Protein AF-T0QS50-F1 (afdb_monomer_lite)

Foldseek 3Di:
DPPPQCPVVPPLQVVLVQQCVVAPPDDFPFGLVLDDPLLNQLSCLQQQWAWFCAPNDTYTWHKWFFPPDTSVPFADDPVLQVVWDFWDWDWDADPVGIWIFTQDDDPVRCLVVGGMAIAGDRGAALLAGQWTADQDDPPARWHWYWHWDDDPPDPAIKIWTWGAGPVLVVPPDRAHHHND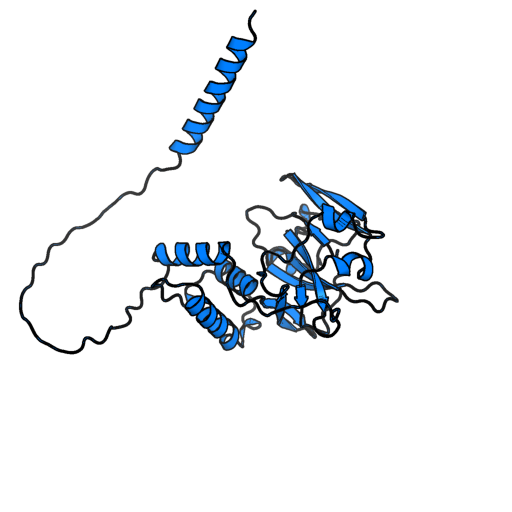DAPVVSRNGTHTTGIHGHPVPRDPPGHTDRNSHGDPVSSVVVVVCRVVVSRPPPPPPPPDDDDDDDDDDDDDDDDDPDDDDDDPPPPVVVVVVVVVVVVVVVVVVPDD

Structure (mmCIF, N/CA/C/O backbone):
data_AF-T0QS50-F1
#
_entry.id   AF-T0QS50-F1
#
loop_
_atom_site.group_PDB
_atom_site.id
_atom_site.type_symbol
_atom_site.label_atom_id
_atom_site.label_alt_id
_atom_site.label_comp_id
_atom_site.label_asym_id
_atom_site.label_entity_id
_atom_site.label_seq_id
_atom_site.pdbx_PDB_ins_code
_atom_site.Cartn_x
_atom_site.Cartn_y
_atom_site.Cartn_z
_atom_site.occupancy
_atom_site.B_iso_or_equiv
_atom_site.auth_seq_id
_atom_site.auth_comp_id
_atom_site.auth_asym_id
_atom_site.auth_atom_id
_atom_site.pdbx_PDB_model_num
ATOM 1 N N . MET A 1 1 ? 17.438 -11.985 -0.540 1.00 46.28 1 MET A N 1
ATOM 2 C CA . MET A 1 1 ? 16.191 -12.361 -1.249 1.00 46.28 1 MET A CA 1
ATOM 3 C C . MET A 1 1 ? 15.926 -13.839 -1.038 1.00 46.28 1 MET A C 1
ATOM 5 O O . MET A 1 1 ? 16.826 -14.630 -1.293 1.00 46.28 1 MET A O 1
ATOM 9 N N . ASN A 1 2 ? 14.735 -14.227 -0.574 1.00 35.28 2 ASN A N 1
ATOM 10 C CA . ASN A 1 2 ? 14.360 -15.638 -0.548 1.00 35.28 2 ASN A CA 1
ATOM 11 C C . ASN A 1 2 ? 13.969 -16.022 -1.984 1.00 35.28 2 ASN A C 1
ATOM 13 O O . ASN A 1 2 ? 12.937 -15.576 -2.478 1.00 35.28 2 ASN A O 1
ATOM 17 N N . LYS A 1 3 ? 14.817 -16.786 -2.682 1.00 39.91 3 LYS A N 1
ATOM 18 C CA . LYS A 1 3 ? 14.656 -17.133 -4.112 1.00 39.91 3 LYS A CA 1
ATOM 19 C C . LYS A 1 3 ? 13.357 -17.900 -4.434 1.00 39.91 3 LYS A C 1
ATOM 21 O O . LYS A 1 3 ? 13.096 -18.183 -5.594 1.00 39.91 3 LYS A O 1
ATOM 26 N N . ASN A 1 4 ? 12.559 -18.254 -3.425 1.00 45.47 4 ASN A N 1
ATOM 27 C CA . ASN A 1 4 ? 11.398 -19.130 -3.555 1.00 45.47 4 ASN A CA 1
ATOM 28 C C . ASN A 1 4 ? 10.045 -18.413 -3.720 1.00 45.47 4 ASN A C 1
ATOM 30 O O . ASN A 1 4 ? 9.114 -19.075 -4.157 1.00 45.47 4 ASN A O 1
ATOM 34 N N . VAL A 1 5 ? 9.916 -17.111 -3.420 1.00 52.50 5 VAL A N 1
ATOM 35 C CA . VAL A 1 5 ? 8.630 -16.381 -3.592 1.00 52.50 5 VAL A CA 1
ATOM 36 C C . VAL A 1 5 ? 8.326 -16.114 -5.073 1.00 52.50 5 VAL A C 1
ATOM 38 O O . VAL A 1 5 ? 7.176 -16.092 -5.488 1.00 52.50 5 VAL A O 1
ATOM 41 N N . TYR A 1 6 ? 9.371 -16.008 -5.895 1.00 51.34 6 TYR A N 1
ATOM 42 C CA . TYR A 1 6 ? 9.296 -15.723 -7.331 1.00 51.34 6 TYR A CA 1
ATOM 43 C C . TYR A 1 6 ? 9.349 -16.984 -8.207 1.00 51.34 6 TYR A C 1
ATOM 45 O O . TYR A 1 6 ? 9.742 -16.918 -9.368 1.00 51.34 6 TYR A O 1
ATOM 53 N N . LYS A 1 7 ? 9.033 -18.162 -7.651 1.00 40.84 7 LYS A N 1
ATOM 54 C CA . LYS A 1 7 ? 9.197 -19.441 -8.364 1.00 40.84 7 LYS A CA 1
ATOM 55 C C . LYS A 1 7 ? 8.250 -19.619 -9.552 1.00 40.84 7 LYS A C 1
ATOM 57 O O . LYS A 1 7 ? 8.558 -20.430 -10.417 1.00 40.84 7 LYS A O 1
ATOM 62 N N . ASP A 1 8 ? 7.171 -18.843 -9.616 1.00 48.00 8 ASP A N 1
ATOM 63 C CA . ASP A 1 8 ? 6.324 -18.725 -10.804 1.00 48.00 8 ASP A CA 1
ATOM 64 C C . ASP A 1 8 ? 6.573 -17.381 -11.503 1.00 48.00 8 ASP A C 1
ATOM 66 O O . ASP A 1 8 ? 5.699 -16.525 -11.639 1.00 48.00 8 ASP A O 1
ATOM 70 N N . SER A 1 9 ? 7.836 -17.149 -11.875 1.00 57.00 9 SER A N 1
ATOM 71 C CA . SER A 1 9 ? 8.293 -15.888 -12.464 1.00 57.00 9 SER A CA 1
ATOM 72 C C . SER A 1 9 ? 7.652 -15.557 -13.809 1.00 57.00 9 SER A C 1
ATOM 74 O O . SER A 1 9 ? 7.788 -14.439 -14.295 1.00 57.00 9 SER A O 1
ATOM 76 N N . SER A 1 10 ? 6.963 -16.514 -14.428 1.00 61.69 10 SER A N 1
ATOM 77 C CA . SER A 1 10 ? 6.471 -16.384 -15.795 1.00 61.69 10 SER A CA 1
ATOM 78 C C . SER A 1 10 ? 5.309 -15.396 -15.925 1.00 61.69 10 SER A C 1
ATOM 80 O O . SER A 1 10 ? 5.280 -14.623 -16.882 1.00 61.69 10 SER A O 1
ATOM 82 N N . ASP A 1 11 ? 4.385 -15.360 -14.958 1.00 78.62 11 ASP A N 1
ATOM 83 C CA . ASP A 1 11 ? 3.144 -14.597 -15.117 1.00 78.62 11 ASP A CA 1
ATOM 84 C C . ASP A 1 11 ? 3.348 -13.084 -14.966 1.00 78.62 11 ASP A C 1
ATOM 86 O O . ASP A 1 11 ? 2.930 -12.314 -15.829 1.00 78.62 11 ASP A O 1
ATOM 90 N N . TYR A 1 12 ? 4.059 -12.628 -13.931 1.00 79.50 12 TYR A N 1
ATOM 91 C CA . TYR A 1 12 ? 4.295 -11.190 -13.753 1.00 79.50 12 TYR A CA 1
ATOM 92 C C . TYR A 1 12 ? 5.321 -10.632 -14.748 1.00 79.50 12 TYR A C 1
ATOM 94 O O . TYR A 1 12 ? 5.203 -9.476 -15.143 1.00 79.50 12 TYR A O 1
ATOM 102 N N . VAL A 1 13 ? 6.288 -11.440 -15.207 1.00 80.94 13 VAL A N 1
ATOM 103 C CA . VAL A 1 13 ? 7.202 -11.037 -16.292 1.00 80.94 13 VAL A CA 1
ATOM 104 C C . VAL A 1 13 ? 6.421 -10.839 -17.586 1.00 80.94 13 VAL A C 1
ATOM 106 O O . VAL A 1 13 ? 6.605 -9.828 -18.261 1.00 80.94 13 VAL A O 1
ATOM 109 N N . ARG A 1 14 ? 5.504 -11.759 -17.904 1.00 82.50 14 ARG A N 1
ATOM 110 C CA . ARG A 1 14 ? 4.603 -11.621 -19.049 1.00 82.50 14 ARG A CA 1
ATOM 111 C C . ARG A 1 14 ? 3.718 -10.382 -18.917 1.00 82.50 14 ARG A C 1
ATOM 113 O O . ARG A 1 14 ? 3.635 -9.603 -19.857 1.00 82.50 14 ARG A O 1
ATOM 120 N N . ARG A 1 15 ? 3.112 -10.147 -17.749 1.00 83.25 15 ARG A N 1
ATOM 121 C CA . ARG A 1 15 ? 2.290 -8.950 -17.496 1.00 83.25 15 ARG A CA 1
ATOM 122 C C . ARG A 1 15 ? 3.086 -7.653 -17.603 1.00 83.25 15 ARG A C 1
ATOM 124 O O . ARG A 1 15 ? 2.583 -6.693 -18.174 1.00 83.25 15 ARG A O 1
ATOM 131 N N . PHE A 1 16 ? 4.326 -7.630 -17.112 1.00 84.44 16 PHE A N 1
ATOM 132 C CA . PHE A 1 16 ? 5.246 -6.513 -17.323 1.00 84.44 16 PHE A CA 1
ATOM 133 C C . PHE A 1 16 ? 5.462 -6.258 -18.817 1.00 84.44 16 PHE A C 1
ATOM 135 O O . PHE A 1 16 ? 5.285 -5.130 -19.261 1.00 84.44 16 PHE A O 1
ATOM 142 N N . GLN A 1 17 ? 5.784 -7.293 -19.599 1.00 81.25 17 GLN A N 1
ATOM 143 C CA . GLN A 1 17 ? 5.991 -7.165 -21.046 1.00 81.25 17 GLN A CA 1
ATOM 144 C C . GLN A 1 17 ? 4.727 -6.682 -21.771 1.00 81.25 17 GLN A C 1
ATOM 146 O O . GLN A 1 17 ? 4.809 -5.809 -22.632 1.00 81.25 17 GLN A O 1
ATOM 151 N N . GLU A 1 18 ? 3.558 -7.215 -21.407 1.00 83.06 18 GLU A N 1
ATOM 152 C CA . GLU A 1 18 ? 2.264 -6.822 -21.971 1.00 83.06 18 GLU A CA 1
ATOM 153 C C . GLU A 1 18 ? 1.919 -5.358 -21.652 1.00 83.06 18 GLU A C 1
ATOM 155 O O . GLU A 1 18 ? 1.521 -4.626 -22.560 1.00 83.06 18 GLU A O 1
ATOM 160 N N . LEU A 1 19 ? 2.093 -4.906 -20.402 1.00 79.75 19 LEU A N 1
ATOM 161 C CA . LEU A 1 19 ? 1.878 -3.500 -20.035 1.00 79.75 19 LEU A CA 1
ATOM 162 C C . LEU A 1 19 ? 2.909 -2.585 -20.693 1.00 79.75 19 LEU A C 1
ATOM 164 O O . LEU A 1 19 ? 2.539 -1.566 -21.267 1.00 79.75 19 LEU A O 1
ATOM 168 N N . HIS A 1 20 ? 4.187 -2.959 -20.668 1.00 78.44 20 HIS A N 1
ATOM 169 C CA . HIS A 1 20 ? 5.255 -2.179 -21.284 1.00 78.44 20 HIS A CA 1
ATOM 170 C C . HIS A 1 20 ? 4.991 -1.958 -22.775 1.00 78.44 20 HIS A C 1
ATOM 172 O O . HIS A 1 20 ? 5.049 -0.824 -23.238 1.00 78.44 20 HIS A O 1
ATOM 178 N N . ALA A 1 21 ? 4.594 -3.000 -23.509 1.00 76.81 21 ALA A N 1
ATOM 179 C CA . ALA A 1 21 ? 4.252 -2.887 -24.925 1.00 76.81 21 ALA A CA 1
ATOM 180 C C . ALA A 1 21 ? 3.025 -1.995 -25.202 1.00 76.81 21 ALA A C 1
ATOM 182 O O . ALA A 1 21 ? 2.926 -1.414 -26.280 1.00 76.81 21 ALA A O 1
ATOM 183 N N . ARG A 1 22 ? 2.077 -1.894 -24.260 1.00 76.44 22 ARG A N 1
ATOM 184 C CA . ARG A 1 22 ? 0.868 -1.061 -24.400 1.00 76.44 22 ARG A CA 1
ATOM 185 C C . ARG A 1 22 ? 1.101 0.395 -24.011 1.00 76.44 22 ARG A C 1
ATOM 187 O O . ARG A 1 22 ? 0.534 1.285 -24.635 1.00 76.44 22 ARG A O 1
ATOM 194 N N . THR A 1 23 ? 1.872 0.627 -22.952 1.00 71.62 23 THR A N 1
ATOM 195 C CA . THR A 1 23 ? 2.043 1.949 -22.334 1.00 71.62 23 THR A CA 1
ATOM 196 C C . THR A 1 23 ? 3.259 2.689 -22.888 1.00 71.62 23 THR A C 1
ATOM 198 O O . THR A 1 23 ? 3.223 3.909 -23.023 1.00 71.62 23 THR A O 1
ATOM 201 N N . CYS A 1 24 ? 4.327 1.978 -23.254 1.00 67.62 24 CYS A N 1
ATOM 202 C CA . CYS A 1 24 ? 5.546 2.578 -23.782 1.00 67.62 24 CYS A CA 1
ATOM 203 C C . CYS A 1 24 ? 5.573 2.476 -25.311 1.00 67.62 24 CYS A C 1
ATOM 205 O O . CYS A 1 24 ? 5.907 1.439 -25.872 1.00 67.62 24 CYS A O 1
ATOM 207 N N . ASN A 1 25 ? 5.291 3.582 -26.005 1.00 60.31 25 ASN A N 1
ATOM 208 C CA . ASN A 1 25 ? 5.414 3.675 -27.467 1.00 60.31 25 ASN A CA 1
ATOM 209 C C . ASN A 1 25 ? 6.876 3.883 -27.940 1.00 60.31 25 ASN A C 1
ATOM 211 O O . ASN A 1 25 ? 7.112 4.444 -29.008 1.00 60.31 25 ASN A O 1
ATOM 215 N N . VAL A 1 26 ? 7.868 3.511 -27.124 1.00 53.19 26 VAL A N 1
ATOM 216 C CA . VAL A 1 26 ? 9.290 3.811 -27.353 1.00 53.19 26 VAL A CA 1
ATOM 217 C C . VAL A 1 26 ? 10.145 2.548 -27.366 1.00 53.19 26 VAL A C 1
ATOM 219 O O . VAL A 1 26 ? 9.955 1.632 -26.573 1.00 53.19 26 VAL A O 1
ATOM 222 N N . SER A 1 27 ? 11.085 2.550 -28.308 1.00 54.00 27 SER A N 1
ATOM 223 C CA . SER A 1 27 ? 11.930 1.487 -28.865 1.00 54.00 27 SER A CA 1
ATOM 224 C C . SER A 1 27 ? 12.872 0.731 -27.910 1.00 54.00 27 SER A C 1
ATOM 226 O O . SER A 1 27 ? 13.933 0.282 -28.343 1.00 54.00 27 SER A O 1
ATOM 228 N N . TYR A 1 28 ? 12.533 0.589 -26.631 1.00 60.44 28 TYR A N 1
ATOM 229 C CA . TYR A 1 28 ? 13.405 -0.021 -25.631 1.00 60.44 28 TYR A CA 1
ATOM 230 C C . TYR A 1 28 ? 12.958 -1.451 -25.303 1.00 60.44 28 TYR A C 1
ATOM 232 O O . TYR A 1 28 ? 11.883 -1.675 -24.751 1.00 60.44 28 TYR A O 1
ATOM 240 N N . ASP A 1 29 ? 13.790 -2.433 -25.656 1.00 68.62 29 ASP A N 1
ATOM 241 C CA . ASP A 1 29 ? 13.577 -3.852 -25.342 1.00 68.62 29 ASP A CA 1
ATOM 242 C C . ASP A 1 29 ? 14.071 -4.129 -23.911 1.00 68.62 29 ASP A C 1
ATOM 244 O O . ASP A 1 29 ? 15.173 -4.628 -23.711 1.00 68.62 29 ASP A O 1
ATOM 248 N N . LEU A 1 30 ? 13.298 -3.713 -22.900 1.00 76.06 30 LEU A N 1
ATOM 249 C CA . LEU A 1 30 ? 13.618 -3.979 -21.494 1.00 76.06 30 LEU A CA 1
ATOM 250 C C . LEU A 1 30 ? 13.168 -5.391 -21.104 1.00 76.06 30 LEU A C 1
ATOM 252 O O . LEU A 1 30 ? 11.969 -5.683 -21.084 1.00 76.06 30 LEU A O 1
ATOM 256 N N . ALA A 1 31 ? 14.105 -6.259 -20.722 1.00 81.81 31 ALA A N 1
ATOM 257 C CA . ALA A 1 31 ? 13.767 -7.513 -20.065 1.00 81.81 31 ALA A CA 1
ATOM 258 C C . ALA A 1 31 ? 13.683 -7.318 -18.546 1.00 81.81 31 ALA A C 1
ATOM 260 O O . ALA A 1 31 ? 14.399 -6.519 -17.948 1.00 81.81 31 ALA A O 1
ATOM 261 N N . TRP A 1 32 ? 12.850 -8.122 -17.878 1.00 84.06 32 TRP A N 1
ATOM 262 C CA . TRP A 1 32 ? 12.739 -8.113 -16.412 1.00 84.06 32 TRP A CA 1
ATOM 263 C C . TRP A 1 32 ? 14.095 -8.263 -15.701 1.00 84.06 32 TRP A C 1
ATOM 265 O O . TRP A 1 32 ? 14.335 -7.656 -14.658 1.00 84.06 32 TRP A O 1
ATOM 275 N N . GLY A 1 33 ? 14.982 -9.083 -16.274 1.00 84.31 33 GLY A N 1
ATOM 276 C CA . GLY A 1 33 ? 16.322 -9.330 -15.745 1.00 84.31 33 GLY A CA 1
ATOM 277 C C . GLY A 1 33 ? 17.270 -8.133 -15.837 1.00 84.31 33 GLY A C 1
ATOM 278 O O . GLY A 1 33 ? 18.229 -8.099 -15.073 1.00 84.31 33 GLY A O 1
ATOM 279 N N . ASP A 1 34 ? 16.992 -7.160 -16.711 1.00 83.69 34 ASP A N 1
ATOM 280 C CA . ASP A 1 34 ? 17.788 -5.933 -16.827 1.00 83.69 34 ASP A CA 1
ATOM 281 C C . ASP A 1 34 ? 17.450 -4.936 -15.707 1.00 83.69 34 ASP A C 1
ATOM 283 O O . ASP A 1 34 ? 18.259 -4.079 -15.357 1.00 83.69 34 ASP A O 1
ATOM 287 N N . LEU A 1 35 ? 16.253 -5.041 -15.121 1.00 86.31 35 LEU A N 1
ATOM 288 C CA . LEU A 1 35 ? 15.789 -4.103 -14.107 1.00 86.31 35 LEU A CA 1
ATOM 289 C C . LEU A 1 35 ? 16.529 -4.333 -12.774 1.00 86.31 35 LEU A C 1
ATOM 291 O O . LEU A 1 35 ? 16.533 -5.457 -12.258 1.00 86.31 35 LEU A O 1
ATOM 295 N N . PRO A 1 36 ? 17.093 -3.287 -12.138 1.00 86.94 36 PRO A N 1
ATOM 296 C CA . PRO A 1 36 ? 17.617 -3.403 -10.785 1.00 86.94 36 PRO A CA 1
ATOM 297 C C . PRO A 1 36 ? 16.488 -3.759 -9.813 1.00 86.94 36 PRO A C 1
ATOM 299 O O . PRO A 1 36 ? 15.322 -3.451 -10.049 1.00 86.94 36 PRO A O 1
ATOM 302 N N . THR A 1 37 ? 16.834 -4.359 -8.670 1.00 84.56 37 THR A N 1
ATOM 303 C CA . THR A 1 37 ? 15.855 -4.809 -7.662 1.00 84.56 37 THR A CA 1
ATOM 304 C C . THR A 1 37 ? 14.825 -3.744 -7.288 1.00 84.56 37 THR A C 1
ATOM 306 O O . THR A 1 37 ? 13.646 -4.064 -7.182 1.00 84.56 37 THR A O 1
ATOM 309 N N . LEU A 1 38 ? 15.250 -2.490 -7.117 1.00 84.69 38 LEU A N 1
ATOM 310 C CA . LEU A 1 38 ? 14.336 -1.399 -6.782 1.00 84.69 38 LEU A CA 1
ATOM 311 C C . LEU A 1 38 ? 13.290 -1.174 -7.885 1.00 84.69 38 LEU A C 1
ATOM 313 O O . LEU A 1 38 ? 12.109 -1.022 -7.593 1.00 84.69 38 LEU A O 1
ATOM 317 N N . LEU A 1 39 ? 13.714 -1.209 -9.150 1.00 87.38 39 LEU A N 1
ATOM 318 C CA . LEU A 1 39 ? 12.824 -1.020 -10.291 1.00 87.38 39 LEU A CA 1
ATOM 319 C C . LEU A 1 39 ? 11.912 -2.235 -10.491 1.00 87.38 39 LEU A C 1
ATOM 321 O O . LEU A 1 39 ? 10.739 -2.066 -10.788 1.00 87.38 39 LEU A O 1
ATOM 325 N N . GLN A 1 40 ? 12.400 -3.450 -10.225 1.00 88.06 40 GLN A N 1
ATOM 326 C CA . GLN A 1 40 ? 11.553 -4.646 -10.166 1.00 88.06 40 GLN A CA 1
ATOM 327 C C . GLN A 1 40 ? 10.451 -4.510 -9.105 1.00 88.06 40 GLN A C 1
ATOM 329 O O . GLN A 1 40 ? 9.286 -4.772 -9.390 1.00 88.06 40 GLN A O 1
ATOM 334 N N . GLN A 1 41 ? 10.791 -4.074 -7.889 1.00 87.19 41 GLN A N 1
ATOM 335 C CA . GLN A 1 41 ? 9.806 -3.867 -6.822 1.00 87.19 41 GLN A CA 1
ATOM 336 C C . GLN A 1 41 ? 8.774 -2.806 -7.202 1.00 87.19 41 GLN A C 1
ATOM 338 O O . GLN A 1 41 ? 7.578 -3.016 -7.014 1.00 87.19 41 GLN A O 1
ATOM 343 N N . ALA A 1 42 ? 9.228 -1.697 -7.778 1.00 88.31 42 ALA A N 1
ATOM 344 C CA . ALA A 1 42 ? 8.346 -0.624 -8.197 1.00 88.31 42 ALA A CA 1
ATOM 345 C C . ALA A 1 42 ? 7.454 -1.048 -9.390 1.00 88.31 42 ALA A C 1
ATOM 347 O O . ALA A 1 42 ? 6.275 -0.714 -9.422 1.00 88.31 42 ALA A O 1
ATOM 348 N N . VAL A 1 43 ? 7.951 -1.865 -10.328 1.00 90.50 43 VAL A N 1
ATOM 349 C CA . VAL A 1 43 ? 7.116 -2.452 -11.392 1.00 90.50 43 VAL A CA 1
ATOM 350 C C . VAL A 1 43 ? 6.068 -3.402 -10.813 1.00 90.50 43 VAL A C 1
ATOM 352 O O . VAL A 1 43 ? 4.917 -3.352 -11.235 1.00 90.50 43 VAL A O 1
ATOM 355 N N . LEU A 1 44 ? 6.421 -4.263 -9.848 1.00 91.75 44 LEU A N 1
ATOM 356 C CA . LEU A 1 44 ? 5.432 -5.126 -9.184 1.00 91.75 44 LEU A CA 1
ATOM 357 C C . LEU A 1 44 ? 4.342 -4.295 -8.515 1.00 91.75 44 LEU A C 1
ATOM 359 O O . LEU A 1 44 ? 3.167 -4.614 -8.681 1.00 91.75 44 LEU A O 1
ATOM 363 N N . TRP A 1 45 ? 4.725 -3.217 -7.827 1.00 92.88 45 TRP A N 1
ATOM 364 C CA . TRP A 1 45 ? 3.779 -2.271 -7.249 1.00 92.88 45 TRP A CA 1
ATOM 365 C C . TRP A 1 45 ? 2.796 -1.751 -8.297 1.00 92.88 45 TRP A C 1
ATOM 367 O O . TRP A 1 45 ? 1.594 -1.901 -8.103 1.00 92.88 45 TRP A O 1
ATOM 377 N N . ASP A 1 46 ? 3.275 -1.249 -9.435 1.00 92.38 46 ASP A N 1
ATOM 378 C CA . ASP A 1 46 ? 2.402 -0.719 -10.487 1.00 92.38 46 ASP A CA 1
ATOM 379 C C . ASP A 1 46 ? 1.559 -1.790 -11.196 1.00 92.38 46 ASP A C 1
ATOM 381 O O . ASP A 1 46 ? 0.448 -1.506 -11.640 1.00 92.38 46 ASP A O 1
ATOM 385 N N . LEU A 1 47 ? 2.025 -3.043 -11.246 1.00 92.06 47 LEU A N 1
ATOM 386 C CA . LEU A 1 47 ? 1.218 -4.195 -11.674 1.00 92.06 47 LEU A CA 1
ATOM 387 C C . LEU A 1 47 ? 0.142 -4.585 -10.640 1.00 92.06 47 LEU A C 1
ATOM 389 O O . LEU A 1 47 ? -0.676 -5.480 -10.887 1.00 92.06 47 LEU A O 1
ATOM 393 N N . GLY A 1 48 ? 0.131 -3.941 -9.472 1.00 94.31 48 GLY A N 1
ATOM 394 C CA . GLY A 1 48 ? -0.740 -4.270 -8.352 1.00 94.31 48 GLY A CA 1
ATOM 395 C C . GLY A 1 48 ? -0.360 -5.586 -7.689 1.00 94.31 48 GLY A C 1
ATOM 396 O O . GLY A 1 48 ? -1.231 -6.303 -7.219 1.00 94.31 48 GLY A O 1
ATOM 397 N N . LEU A 1 49 ? 0.917 -5.950 -7.687 1.00 94.06 49 LEU A N 1
ATOM 398 C CA . LEU A 1 49 ? 1.423 -7.173 -7.079 1.00 94.06 49 LEU A CA 1
ATOM 399 C C . LEU A 1 49 ? 2.207 -6.834 -5.813 1.00 94.06 49 LEU A C 1
ATOM 401 O O . LEU A 1 49 ? 3.231 -6.157 -5.854 1.00 94.06 49 LEU A O 1
ATOM 405 N N . VAL A 1 50 ? 1.730 -7.343 -4.681 1.00 93.56 50 VAL A N 1
ATOM 406 C CA . VAL A 1 50 ? 2.340 -7.132 -3.359 1.00 93.56 50 VAL A CA 1
ATOM 407 C C . VAL A 1 50 ? 2.530 -8.464 -2.648 1.00 93.56 50 VAL A C 1
ATOM 409 O O . VAL A 1 50 ? 1.849 -9.444 -2.952 1.00 93.56 50 VAL A O 1
ATOM 412 N N . VAL A 1 51 ? 3.453 -8.526 -1.691 1.00 91.88 51 VAL A N 1
ATOM 413 C CA . VAL A 1 51 ? 3.719 -9.766 -0.953 1.00 91.88 51 VAL A CA 1
ATOM 414 C C . VAL A 1 51 ? 2.701 -9.926 0.173 1.00 91.88 51 VAL A C 1
ATOM 416 O O . VAL A 1 51 ? 2.485 -9.013 0.960 1.00 91.88 51 VAL A O 1
ATOM 419 N N . ALA A 1 52 ? 2.118 -11.107 0.324 1.00 91.88 52 ALA A N 1
ATOM 420 C CA . ALA A 1 52 ? 1.328 -11.484 1.491 1.00 91.88 52 ALA A CA 1
ATOM 421 C C . ALA A 1 52 ? 1.809 -12.834 2.019 1.00 91.88 52 ALA A C 1
ATOM 423 O O . ALA A 1 52 ? 2.183 -13.709 1.239 1.00 91.88 52 ALA A O 1
ATOM 424 N N . ASN A 1 53 ? 1.773 -13.031 3.336 1.00 90.94 53 ASN A N 1
ATOM 425 C CA . ASN A 1 53 ? 1.951 -14.366 3.895 1.00 90.94 53 ASN A CA 1
ATOM 426 C C . ASN A 1 53 ? 0.598 -15.088 3.871 1.00 90.94 53 ASN A C 1
ATOM 428 O O . ASN A 1 53 ? -0.274 -14.796 4.682 1.00 90.94 53 ASN A O 1
ATOM 432 N N . VAL A 1 54 ? 0.409 -15.997 2.918 1.00 90.50 54 VAL A N 1
ATOM 433 C CA . VAL A 1 54 ? -0.831 -16.759 2.742 1.00 90.50 54 VAL A CA 1
ATOM 434 C C . VAL A 1 54 ? -0.576 -18.183 3.212 1.00 90.50 54 VAL A C 1
ATOM 436 O O . VAL A 1 54 ? 0.266 -18.886 2.655 1.00 90.50 54 VAL A O 1
ATOM 439 N N . ASN A 1 55 ? -1.280 -18.617 4.260 1.00 88.38 55 ASN A N 1
ATOM 440 C CA . ASN A 1 55 ? -1.096 -19.945 4.864 1.00 88.38 55 ASN A CA 1
ATOM 441 C C . ASN A 1 55 ? 0.372 -20.256 5.243 1.00 88.38 55 ASN A C 1
ATOM 443 O O . ASN A 1 55 ? 0.843 -21.378 5.063 1.00 88.38 55 ASN A O 1
ATOM 447 N N . GLY A 1 56 ? 1.121 -19.264 5.736 1.00 86.38 56 GLY A N 1
ATOM 448 C CA . GLY A 1 56 ? 2.528 -19.433 6.114 1.00 86.38 56 GLY A CA 1
ATOM 449 C C . GLY A 1 56 ? 3.531 -19.219 4.976 1.00 86.38 56 GLY A C 1
ATOM 450 O O . GLY A 1 56 ? 4.734 -19.210 5.239 1.00 86.38 56 GLY A O 1
ATOM 451 N N . VAL A 1 57 ? 3.078 -19.003 3.736 1.00 87.56 57 VAL A N 1
ATOM 452 C CA . VAL A 1 57 ? 3.944 -18.864 2.556 1.00 87.56 57 VAL A CA 1
ATOM 453 C C . VAL A 1 57 ? 3.839 -17.463 1.966 1.00 87.56 57 VAL A C 1
ATOM 455 O O . VAL A 1 57 ? 2.753 -16.991 1.632 1.00 87.56 57 VAL A O 1
ATOM 458 N N . ASP A 1 58 ? 4.984 -16.803 1.799 1.00 88.50 58 ASP A N 1
ATOM 459 C CA . ASP A 1 58 ? 5.048 -15.526 1.089 1.00 88.50 58 ASP A CA 1
ATOM 460 C C . ASP A 1 58 ? 4.683 -15.725 -0.384 1.00 88.50 58 ASP A C 1
ATOM 462 O O . ASP A 1 58 ? 5.314 -16.509 -1.093 1.00 88.50 58 ASP A O 1
ATOM 466 N N . THR A 1 59 ? 3.647 -15.013 -0.816 1.00 89.56 59 THR A N 1
ATOM 467 C CA . THR A 1 59 ? 3.002 -15.143 -2.123 1.00 89.56 59 THR A CA 1
ATOM 468 C C . THR A 1 59 ? 2.707 -13.751 -2.674 1.00 89.56 59 THR A C 1
ATOM 470 O O . THR A 1 59 ? 2.348 -12.855 -1.909 1.00 89.56 59 THR A O 1
ATOM 473 N N . LEU A 1 60 ? 2.845 -13.558 -3.988 1.00 91.94 60 LEU A N 1
ATOM 474 C CA . LEU A 1 60 ? 2.356 -12.343 -4.641 1.00 91.94 60 LEU A CA 1
ATOM 475 C C . LEU A 1 60 ? 0.830 -12.401 -4.741 1.00 91.94 60 LEU A C 1
ATOM 477 O O . LEU A 1 60 ? 0.278 -13.356 -5.283 1.00 91.94 60 LEU A O 1
ATOM 481 N N . VAL A 1 61 ? 0.157 -11.379 -4.221 1.00 94.88 61 VAL A N 1
ATOM 482 C CA . VAL A 1 61 ? -1.300 -11.229 -4.291 1.00 94.88 61 VAL A CA 1
ATOM 483 C C . VAL A 1 61 ? -1.662 -9.992 -5.098 1.00 94.88 61 VAL A C 1
ATOM 485 O O . VAL A 1 61 ? -0.899 -9.025 -5.148 1.00 94.88 61 VAL A O 1
ATOM 488 N N . GLN A 1 62 ? -2.834 -10.028 -5.732 1.00 96.38 62 GLN A N 1
ATOM 489 C CA . GLN A 1 62 ? -3.303 -8.938 -6.579 1.00 96.38 62 GLN A CA 1
ATOM 490 C C . GLN A 1 62 ? -4.042 -7.873 -5.762 1.00 96.38 62 GLN A C 1
ATOM 492 O O . GLN A 1 62 ? -5.007 -8.164 -5.051 1.00 96.38 62 GLN A O 1
ATOM 497 N N . VAL A 1 63 ? -3.615 -6.629 -5.942 1.00 97.81 63 VAL A N 1
ATOM 498 C CA . VAL A 1 63 ? -4.291 -5.397 -5.547 1.00 97.81 63 VAL A CA 1
ATOM 499 C C . VAL A 1 63 ? -5.045 -4.851 -6.754 1.00 97.81 63 VAL A C 1
ATOM 501 O O . VAL A 1 63 ? -4.523 -4.805 -7.869 1.00 97.81 63 VAL A O 1
ATOM 504 N N . TYR A 1 64 ? -6.280 -4.435 -6.522 1.00 97.69 64 TYR A N 1
ATOM 505 C CA . TYR A 1 64 ? -7.163 -3.841 -7.509 1.00 97.69 64 TYR A CA 1
ATOM 506 C C . TYR A 1 64 ? -7.477 -2.406 -7.071 1.00 97.69 64 TYR A C 1
ATOM 508 O O . TYR A 1 64 ? -8.230 -2.241 -6.102 1.00 97.69 64 TYR A O 1
ATOM 516 N N . PRO A 1 65 ? -6.907 -1.374 -7.718 1.00 96.94 65 PRO A N 1
ATOM 517 C CA . PRO A 1 65 ? -7.343 0.008 -7.528 1.00 96.94 65 PRO A CA 1
ATOM 518 C C . PRO A 1 65 ? -8.795 0.199 -7.993 1.00 96.94 65 PRO A C 1
ATOM 520 O O . PRO A 1 65 ? -9.366 -0.654 -8.685 1.00 96.94 65 PRO A O 1
ATOM 523 N N . LEU A 1 66 ? -9.399 1.342 -7.652 1.00 96.19 66 LEU A N 1
ATOM 524 C CA . LEU A 1 66 ? -10.629 1.784 -8.313 1.00 96.19 66 LEU A CA 1
ATOM 525 C C . LEU A 1 66 ? -10.416 1.815 -9.834 1.00 96.19 66 LEU A C 1
ATOM 527 O O . LEU A 1 66 ? -9.343 2.189 -10.314 1.00 96.19 66 LEU A O 1
ATOM 531 N N . CYS A 1 67 ? -11.433 1.426 -10.603 1.00 94.69 67 CYS A N 1
ATOM 532 C CA . CYS A 1 67 ? -11.337 1.471 -12.062 1.00 94.69 67 CYS A CA 1
ATOM 533 C C . CYS A 1 67 ? -10.968 2.882 -12.553 1.00 94.69 67 CYS A C 1
ATOM 535 O O . CYS A 1 67 ? -11.402 3.880 -11.976 1.00 94.69 67 CYS A O 1
ATOM 537 N N . SER A 1 68 ? -10.159 2.948 -13.614 1.00 89.50 68 SER A N 1
ATOM 538 C CA . SER A 1 68 ? -9.585 4.191 -14.158 1.00 89.50 68 SER A CA 1
ATOM 539 C C . SER A 1 68 ? -8.619 4.935 -13.222 1.00 89.50 68 SER A C 1
ATOM 541 O O . SER A 1 68 ? -8.356 6.117 -13.433 1.00 89.50 68 SER A O 1
ATOM 543 N N . THR A 1 69 ? -8.082 4.266 -12.198 1.00 90.62 69 THR A N 1
ATOM 544 C CA . THR A 1 69 ? -7.011 4.797 -11.341 1.00 90.62 69 THR A CA 1
ATOM 545 C C . THR A 1 69 ? -5.826 3.835 -11.294 1.00 90.62 69 THR A C 1
ATOM 547 O O . THR A 1 69 ? -5.983 2.633 -11.510 1.00 90.62 69 THR A O 1
ATOM 550 N N . SER A 1 70 ? -4.637 4.369 -11.030 1.00 90.94 70 SER A N 1
ATOM 551 C CA . SER A 1 70 ? -3.391 3.618 -10.877 1.00 90.94 70 SER A CA 1
ATOM 552 C C . SER A 1 70 ? -3.080 3.316 -9.408 1.00 90.94 70 SER A C 1
ATOM 554 O O . SER A 1 70 ? -3.740 3.791 -8.481 1.00 90.94 70 SER A O 1
ATOM 556 N N . MET A 1 71 ? -2.052 2.495 -9.196 1.00 92.88 71 MET A N 1
ATOM 557 C CA . MET A 1 71 ? -1.587 2.073 -7.871 1.00 92.88 71 MET A CA 1
ATOM 558 C C . MET A 1 71 ? -1.041 3.227 -7.011 1.00 92.88 71 MET A C 1
ATOM 560 O O . MET A 1 71 ? -0.978 3.109 -5.793 1.00 92.88 71 MET A O 1
ATOM 564 N N . ASP A 1 72 ? -0.705 4.373 -7.596 1.00 91.44 72 ASP A N 1
ATOM 565 C CA . ASP A 1 72 ? -0.314 5.593 -6.874 1.00 91.44 72 ASP A CA 1
ATOM 566 C C . ASP A 1 72 ? -1.498 6.345 -6.227 1.00 91.44 72 ASP A C 1
ATOM 568 O O . ASP A 1 72 ? -1.285 7.218 -5.388 1.00 91.44 72 ASP A O 1
ATOM 572 N N . ASN A 1 73 ? -2.747 5.982 -6.544 1.00 92.81 73 ASN A N 1
ATOM 573 C CA . ASN A 1 73 ? -3.955 6.650 -6.044 1.00 92.81 73 ASN A CA 1
ATOM 574 C C . ASN A 1 73 ? -4.739 5.819 -5.006 1.00 92.81 73 ASN A C 1
ATOM 576 O O . ASN A 1 73 ? -5.958 5.952 -4.866 1.00 92.81 73 ASN A O 1
ATOM 580 N N . LEU A 1 74 ? -4.061 4.934 -4.273 1.00 95.75 74 LEU A N 1
ATOM 581 C CA . LEU A 1 74 ? -4.716 4.087 -3.269 1.00 95.75 74 LEU A CA 1
ATOM 582 C C . LEU A 1 74 ? -4.866 4.758 -1.905 1.00 95.75 74 LEU A C 1
ATOM 584 O O . LEU A 1 74 ? -5.844 4.527 -1.193 1.00 95.75 74 LEU A O 1
ATOM 588 N N . PHE A 1 75 ? -3.879 5.565 -1.531 1.00 95.50 75 PHE A N 1
ATOM 589 C CA . PHE A 1 75 ? -3.833 6.207 -0.229 1.00 95.50 75 PHE A CA 1
ATOM 590 C C . PHE A 1 75 ? -4.780 7.414 -0.186 1.00 95.50 75 PHE A C 1
ATOM 592 O O . PHE A 1 75 ? -4.870 8.188 -1.141 1.00 95.50 75 PHE A O 1
ATOM 599 N N . PHE A 1 76 ? -5.500 7.581 0.921 1.00 95.31 76 PHE A N 1
ATOM 600 C CA . PHE A 1 76 ? -6.311 8.771 1.179 1.00 95.31 76 PHE A CA 1
ATOM 601 C C . PHE A 1 76 ? -5.635 9.650 2.230 1.00 95.31 76 PHE A C 1
ATOM 603 O O . PHE A 1 76 ? -4.912 9.155 3.080 1.00 95.31 76 PHE A O 1
ATOM 610 N N . SER A 1 77 ? -5.869 10.961 2.167 1.00 93.81 77 SER A N 1
ATOM 611 C CA . SER A 1 77 ? -5.158 11.935 3.003 1.00 93.81 77 SER A CA 1
ATOM 612 C C . SER A 1 77 ? -5.561 11.888 4.486 1.00 93.81 77 SER A C 1
ATOM 614 O O . SER A 1 77 ? -6.677 11.453 4.797 1.00 93.81 77 SER A O 1
ATOM 616 N N . PRO A 1 78 ? -4.763 12.481 5.399 1.00 92.25 78 PRO A N 1
ATOM 617 C CA . PRO A 1 78 ? -5.111 12.602 6.817 1.00 92.25 78 PRO A CA 1
ATOM 618 C C . PRO A 1 78 ? -6.403 13.366 7.034 1.00 92.25 78 PRO A C 1
ATOM 620 O O . PRO A 1 78 ? -7.185 13.041 7.918 1.00 92.25 78 PRO A O 1
ATOM 623 N N . THR A 1 79 ? -6.658 14.375 6.200 1.00 94.69 79 THR A N 1
ATOM 624 C CA . THR A 1 79 ? -7.912 15.128 6.227 1.00 94.69 79 THR A CA 1
ATOM 625 C C . THR A 1 79 ? -9.102 14.232 5.897 1.00 94.69 79 THR A C 1
ATOM 627 O O . THR A 1 79 ? -10.140 14.342 6.540 1.00 94.69 79 THR A O 1
ATOM 630 N N . THR A 1 80 ? -8.950 13.322 4.928 1.00 96.44 80 THR A N 1
ATOM 631 C CA . THR A 1 80 ? -9.995 12.344 4.597 1.00 96.44 80 THR A CA 1
ATOM 632 C C . THR A 1 80 ? -10.182 11.365 5.749 1.00 96.44 80 THR A C 1
ATOM 634 O O . THR A 1 80 ? -11.313 11.142 6.170 1.00 96.44 80 THR A O 1
ATOM 637 N N . TYR A 1 81 ? -9.082 10.839 6.293 1.00 94.81 81 TYR A N 1
ATOM 638 C CA . TYR A 1 81 ? -9.096 9.952 7.452 1.00 94.81 81 TYR A CA 1
ATOM 639 C C . TYR A 1 81 ? -9.847 10.581 8.633 1.00 94.81 81 TYR A C 1
ATOM 641 O O . TYR A 1 81 ? -10.820 10.009 9.098 1.00 94.81 81 TYR A O 1
ATOM 649 N N . LEU A 1 82 ? -9.474 11.797 9.040 1.00 94.31 82 LEU A N 1
ATOM 650 C CA . LEU A 1 82 ? -10.071 12.526 10.166 1.00 94.31 82 LEU A CA 1
ATOM 651 C C . LEU A 1 82 ? -11.509 13.001 9.927 1.00 94.31 82 LEU A C 1
ATOM 653 O O . LEU A 1 82 ? -12.190 13.382 10.875 1.00 94.31 82 LEU A O 1
ATOM 657 N N . SER A 1 83 ? -11.976 13.012 8.677 1.00 95.88 83 SER A N 1
ATOM 658 C CA . SER A 1 83 ? -13.376 13.320 8.364 1.00 95.88 83 SER A CA 1
ATOM 659 C C . SER A 1 83 ? -14.319 12.138 8.603 1.00 95.88 83 SER A C 1
ATOM 661 O O . SER A 1 83 ? -15.539 12.312 8.562 1.00 95.88 83 SER A O 1
ATOM 663 N N . MET A 1 84 ? -13.770 10.941 8.833 1.00 95.94 84 MET A N 1
ATOM 664 C CA . MET A 1 84 ? -14.555 9.738 9.060 1.00 95.94 84 MET A CA 1
ATOM 665 C C . MET A 1 84 ? -15.111 9.672 10.479 1.00 95.94 84 MET A C 1
ATOM 667 O O . MET A 1 84 ? -14.684 10.352 11.410 1.00 95.94 84 MET A O 1
ATOM 671 N N . LYS A 1 85 ? -16.141 8.844 10.629 1.00 95.19 85 LYS A N 1
ATOM 672 C CA . LYS A 1 85 ? -16.820 8.654 11.904 1.00 95.19 85 LYS A CA 1
ATOM 673 C C . LYS A 1 85 ? -15.902 7.929 12.894 1.00 95.19 85 LYS A C 1
ATOM 675 O O . LYS A 1 85 ? -15.342 6.895 12.546 1.00 95.19 85 LYS A O 1
ATOM 680 N N . ASP A 1 86 ? -15.829 8.408 14.135 1.00 94.62 86 ASP A N 1
ATOM 681 C CA . ASP A 1 86 ? -15.087 7.772 15.237 1.00 94.62 86 ASP A CA 1
ATOM 682 C C . ASP A 1 86 ? -13.647 7.383 14.832 1.00 94.62 86 ASP A C 1
ATOM 684 O O . ASP A 1 86 ? -13.198 6.255 15.050 1.00 94.62 86 ASP A O 1
ATOM 688 N N . THR A 1 87 ? -12.953 8.299 14.150 1.00 95.00 87 THR A N 1
ATOM 689 C CA . THR A 1 87 ? -11.542 8.155 13.777 1.00 95.00 87 THR A CA 1
ATOM 690 C C . THR A 1 87 ? -10.699 9.235 14.430 1.00 95.00 87 THR A C 1
ATOM 692 O O . THR A 1 87 ? -11.022 10.419 14.339 1.00 95.00 87 THR A O 1
ATOM 695 N N . GLU A 1 88 ? -9.571 8.836 15.002 1.00 95.75 88 GLU A N 1
ATOM 696 C CA . GLU A 1 88 ? -8.585 9.725 15.600 1.00 95.75 88 GLU A CA 1
ATOM 697 C C . GLU A 1 88 ? -7.188 9.454 15.043 1.00 95.75 88 GLU A C 1
ATOM 699 O O . GLU A 1 88 ? -6.820 8.318 14.718 1.00 95.75 88 GLU A O 1
ATOM 704 N N . ALA A 1 89 ? -6.391 10.516 14.962 1.00 94.38 89 ALA A N 1
ATOM 705 C CA . ALA A 1 89 ? -5.004 10.492 14.526 1.00 94.38 89 ALA A CA 1
ATOM 706 C C . ALA A 1 89 ? -4.062 10.806 15.690 1.00 94.38 89 ALA A C 1
ATOM 708 O O . ALA A 1 89 ? -4.346 11.673 16.514 1.00 94.38 89 ALA A O 1
ATOM 709 N N . LEU A 1 90 ? -2.907 10.150 15.699 1.00 94.50 90 LEU A N 1
ATOM 710 C CA . LEU A 1 90 ? -1.765 10.492 16.530 1.00 94.50 90 LEU A CA 1
ATOM 711 C C . LEU A 1 90 ? -0.731 11.203 15.655 1.00 94.50 90 LEU A C 1
ATOM 713 O O . LEU A 1 90 ? -0.315 10.670 14.624 1.00 94.50 90 LEU A O 1
ATOM 717 N N . THR A 1 91 ? -0.299 12.393 16.068 1.00 94.56 91 THR A N 1
ATOM 718 C CA . THR A 1 91 ? 0.831 13.073 15.428 1.00 94.56 91 THR A CA 1
ATOM 719 C C . THR A 1 91 ? 2.132 12.554 16.018 1.00 94.56 91 THR A C 1
ATOM 721 O O . THR A 1 91 ? 2.373 12.672 17.219 1.00 94.56 91 THR A O 1
ATOM 724 N N . CYS A 1 92 ? 2.984 12.026 15.154 1.00 92.19 92 CYS A N 1
ATOM 725 C CA . CYS A 1 92 ? 4.315 11.550 15.480 1.00 92.19 92 CYS A CA 1
ATOM 726 C C . CYS A 1 92 ? 5.371 12.501 14.922 1.00 92.19 92 CYS A C 1
ATOM 728 O O . CYS A 1 92 ? 5.096 13.304 14.031 1.00 92.19 92 CYS A O 1
ATOM 730 N N . SER A 1 93 ? 6.587 12.408 15.452 1.00 89.50 93 SER A N 1
ATOM 731 C CA . SER A 1 93 ? 7.711 13.250 15.046 1.00 89.50 93 SER A CA 1
ATOM 732 C C . SER A 1 93 ? 8.916 12.387 14.698 1.00 89.50 93 SER A C 1
ATOM 734 O O . SER A 1 93 ? 9.238 11.453 15.429 1.00 89.50 93 SER A O 1
ATOM 736 N N . SER A 1 94 ? 9.598 12.741 13.613 1.00 82.62 94 SER A N 1
ATOM 737 C CA . SER A 1 94 ? 10.901 12.214 13.202 1.00 82.62 94 SER A CA 1
ATOM 738 C C . SER A 1 94 ? 11.900 13.358 13.028 1.00 82.62 94 SER A C 1
ATOM 740 O O . SER A 1 94 ? 11.575 14.539 13.165 1.00 82.62 94 SER A O 1
ATOM 742 N N . SER A 1 95 ? 13.137 13.021 12.661 1.00 77.19 95 SER A N 1
ATOM 743 C CA . SER A 1 95 ? 14.121 14.019 12.229 1.00 77.19 95 SER A CA 1
ATOM 744 C C . SER A 1 95 ? 13.755 14.719 10.911 1.00 77.19 95 SER A C 1
ATOM 746 O O . SER A 1 95 ? 14.410 15.693 10.553 1.00 77.19 95 SER A O 1
ATOM 748 N N . LEU A 1 96 ? 12.771 14.202 10.165 1.00 76.06 96 LEU A N 1
ATOM 749 C CA . LEU A 1 96 ? 12.353 14.712 8.854 1.00 76.06 96 LEU A CA 1
ATOM 750 C C . LEU A 1 96 ? 11.088 15.576 8.929 1.00 76.06 96 LEU A C 1
ATOM 752 O O . LEU A 1 96 ? 10.823 16.341 8.005 1.00 76.06 96 LEU A O 1
ATOM 756 N N . GLY A 1 97 ? 10.339 15.504 10.030 1.00 86.25 97 GLY A N 1
ATOM 757 C CA . GLY A 1 97 ? 9.127 16.287 10.236 1.00 86.25 97 GLY A CA 1
ATOM 758 C C . GLY A 1 97 ? 8.124 15.577 11.137 1.00 86.25 97 GLY A C 1
ATOM 759 O O . GLY A 1 97 ? 8.458 14.617 11.831 1.00 86.25 97 GLY A O 1
ATOM 760 N N . SER A 1 98 ? 6.886 16.064 11.125 1.00 90.88 98 SER A N 1
ATOM 761 C CA . SER A 1 98 ? 5.762 15.406 11.789 1.00 90.88 98 SER A CA 1
ATOM 762 C C . SER A 1 98 ? 4.892 14.675 10.775 1.00 90.88 98 SER A C 1
ATOM 764 O O . SER A 1 98 ? 4.682 15.175 9.673 1.00 90.88 98 SER A O 1
ATOM 766 N N . TYR A 1 99 ? 4.367 13.520 11.171 1.00 90.75 99 TYR A N 1
ATOM 767 C CA . TYR A 1 99 ? 3.546 12.640 10.339 1.00 90.75 99 TYR A CA 1
ATOM 768 C C . TYR A 1 99 ? 2.383 12.062 11.147 1.00 90.75 99 TYR A C 1
ATOM 770 O O . TYR A 1 99 ? 2.387 12.107 12.381 1.00 90.75 99 TYR A O 1
ATOM 778 N N . VAL A 1 100 ? 1.371 11.534 10.456 1.00 92.06 100 VAL A N 1
ATOM 779 C CA . VAL A 1 100 ? 0.153 11.016 11.087 1.00 92.06 100 VAL A CA 1
ATOM 780 C C . VAL A 1 100 ? 0.158 9.491 11.165 1.00 92.06 100 VAL A C 1
ATOM 782 O O . VAL A 1 100 ? 0.445 8.787 10.200 1.00 92.06 100 VAL A O 1
ATOM 785 N N . ARG A 1 101 ? -0.234 8.961 12.324 1.00 93.06 101 ARG A N 1
ATOM 786 C CA . ARG A 1 101 ? -0.551 7.544 12.535 1.00 93.06 101 ARG A CA 1
ATOM 787 C C . ARG A 1 101 ? -1.988 7.401 13.022 1.00 93.06 101 ARG A C 1
ATOM 789 O O . ARG A 1 101 ? -2.561 8.334 13.580 1.00 93.06 101 ARG A O 1
ATOM 796 N N . GLN A 1 102 ? -2.580 6.229 12.825 1.00 94.25 102 GLN A N 1
ATOM 797 C CA . GLN A 1 102 ? -3.856 5.895 13.455 1.00 94.25 102 GLN A CA 1
ATOM 798 C C . GLN A 1 102 ? -3.726 5.946 14.985 1.00 94.25 102 GLN A C 1
ATOM 800 O O . GLN A 1 102 ? -2.916 5.210 15.552 1.00 94.25 102 GLN A O 1
ATOM 805 N N . ASN A 1 103 ? -4.567 6.749 15.643 1.00 94.56 103 ASN A N 1
ATOM 806 C CA . ASN A 1 103 ? -4.826 6.613 17.076 1.00 94.56 103 ASN A CA 1
ATOM 807 C C . ASN A 1 103 ? -5.983 5.637 17.297 1.00 94.56 103 ASN A C 1
ATOM 809 O O . ASN A 1 103 ? -5.801 4.589 17.894 1.00 94.56 103 ASN A O 1
ATOM 813 N N . GLU A 1 104 ? -7.143 5.919 16.711 1.00 92.25 104 GLU A N 1
ATOM 814 C CA . GLU A 1 104 ? -8.337 5.087 16.847 1.00 92.25 104 GLU A CA 1
ATOM 815 C C . GLU A 1 104 ? -9.090 5.038 15.519 1.00 92.25 104 GLU A C 1
ATOM 817 O O . GLU A 1 104 ? -9.236 6.058 14.852 1.00 92.25 104 GLU A O 1
ATOM 822 N N . ALA A 1 105 ? -9.531 3.850 15.107 1.00 92.56 105 ALA A N 1
ATOM 823 C CA . ALA A 1 105 ? -10.405 3.673 13.952 1.00 92.56 105 ALA A CA 1
ATOM 824 C C . ALA A 1 105 ? -11.043 2.283 13.959 1.00 92.56 105 ALA A C 1
ATOM 826 O O . ALA A 1 105 ? -10.423 1.290 14.342 1.00 92.56 105 ALA A O 1
ATOM 827 N N . SER A 1 106 ? -12.260 2.207 13.428 1.00 93.00 106 SER A N 1
ATOM 828 C CA . SER A 1 106 ? -12.943 0.951 13.123 1.00 93.00 106 SER A CA 1
ATOM 829 C C . SER A 1 106 ? -12.941 0.707 11.614 1.00 93.00 106 SER A C 1
ATOM 831 O O . SER A 1 106 ? -13.187 1.636 10.840 1.00 93.00 106 SER A O 1
ATOM 833 N N . GLY A 1 107 ? -12.710 -0.535 11.176 1.00 93.19 107 GLY A N 1
ATOM 834 C CA . GLY A 1 107 ? -12.679 -0.892 9.751 1.00 93.19 107 GLY A CA 1
ATOM 835 C C . GLY A 1 107 ? -13.899 -0.395 8.952 1.00 93.19 107 GLY A C 1
ATOM 836 O O . GLY A 1 107 ? -13.721 0.271 7.929 1.00 93.19 107 GLY A O 1
ATOM 837 N N . PRO A 1 108 ? -15.144 -0.619 9.419 1.00 94.44 108 PRO A N 1
ATOM 838 C CA . PRO A 1 108 ? -16.351 -0.105 8.774 1.00 94.44 108 PRO A CA 1
ATOM 839 C C . PRO A 1 108 ? -16.390 1.418 8.631 1.00 94.44 108 PRO A C 1
ATOM 841 O O . PRO A 1 108 ? -16.942 1.910 7.651 1.00 94.44 108 PRO A O 1
ATOM 844 N N . ASN A 1 109 ? -15.791 2.163 9.563 1.00 95.06 109 ASN A N 1
ATOM 845 C CA . ASN A 1 109 ? -15.807 3.623 9.532 1.00 95.06 109 ASN A CA 1
ATOM 846 C C . ASN A 1 109 ? -14.826 4.196 8.501 1.00 95.06 109 ASN A C 1
ATOM 848 O O . ASN A 1 109 ? -15.118 5.228 7.908 1.00 95.06 109 ASN A O 1
ATOM 852 N N . ILE A 1 110 ? -13.700 3.518 8.247 1.00 95.19 110 ILE A N 1
ATOM 853 C CA . ILE A 1 110 ? -12.729 3.934 7.218 1.00 95.19 110 ILE A CA 1
ATOM 854 C C . ILE A 1 110 ? -13.037 3.355 5.832 1.00 95.19 110 ILE A C 1
ATOM 856 O O . ILE A 1 110 ? -12.568 3.887 4.828 1.00 95.19 110 ILE A O 1
ATOM 860 N N . THR A 1 111 ? -13.855 2.297 5.755 1.00 95.50 111 THR A N 1
ATOM 861 C CA . THR A 1 111 ? -14.238 1.630 4.496 1.00 95.50 111 THR A CA 1
ATOM 862 C C . THR A 1 111 ? -14.730 2.596 3.406 1.00 95.50 111 THR A C 1
ATOM 864 O O . THR A 1 111 ? -14.326 2.411 2.259 1.00 95.50 111 THR A O 1
ATOM 867 N N . PRO A 1 112 ? -15.525 3.648 3.698 1.00 95.38 112 PRO A N 1
ATOM 868 C CA . PRO A 1 112 ? -15.963 4.602 2.677 1.00 95.38 112 PRO A CA 1
ATOM 869 C C . PRO A 1 112 ? -14.836 5.385 1.980 1.00 95.38 112 PRO A C 1
ATOM 871 O O . PRO A 1 112 ? -15.064 5.894 0.886 1.00 95.38 112 PRO A O 1
ATOM 874 N N . ALA A 1 113 ? -13.641 5.497 2.577 1.00 96.50 113 ALA A N 1
ATOM 875 C CA . ALA A 1 113 ? -12.479 6.144 1.951 1.00 96.50 113 ALA A CA 1
ATOM 876 C C . ALA A 1 113 ? -11.554 5.174 1.215 1.00 96.50 113 ALA A C 1
ATOM 878 O O . ALA A 1 113 ? -10.690 5.630 0.467 1.00 96.50 113 ALA A O 1
ATOM 879 N N . ILE A 1 114 ? -11.694 3.864 1.429 1.00 97.69 114 ILE A N 1
ATOM 880 C CA . ILE A 1 114 ? -10.793 2.865 0.853 1.00 97.69 114 ILE A CA 1
ATOM 881 C C . ILE A 1 114 ? -10.900 2.862 -0.677 1.00 97.69 114 ILE A C 1
ATOM 883 O O . ILE A 1 114 ? -11.992 2.835 -1.242 1.00 97.69 114 ILE A O 1
ATOM 887 N N . ARG A 1 115 ? -9.743 2.844 -1.353 1.00 97.75 115 ARG A N 1
ATOM 888 C CA . ARG A 1 115 ? -9.626 2.941 -2.822 1.00 97.75 115 ARG A CA 1
ATOM 889 C C . ARG A 1 115 ? -9.055 1.692 -3.492 1.00 97.75 115 ARG A C 1
ATOM 891 O O . ARG A 1 115 ? -8.765 1.706 -4.683 1.00 97.75 115 ARG A O 1
ATOM 898 N N . CYS A 1 116 ? -8.892 0.608 -2.744 1.00 98.31 116 CYS A N 1
ATOM 899 C CA . CYS A 1 116 ? -8.367 -0.651 -3.257 1.00 98.31 116 CYS A CA 1
ATOM 900 C C . CYS A 1 116 ? -9.085 -1.856 -2.670 1.00 98.31 116 CYS A C 1
ATOM 902 O O . CYS A 1 116 ? -9.610 -1.823 -1.555 1.00 98.31 116 CYS A O 1
ATOM 904 N N . ALA A 1 117 ? -9.024 -2.955 -3.410 1.00 98.38 117 ALA A N 1
ATOM 905 C CA . ALA A 1 117 ? -9.353 -4.273 -2.911 1.00 98.38 117 ALA A CA 1
ATOM 906 C C . ALA A 1 117 ? -8.189 -5.244 -3.136 1.00 98.38 117 ALA A C 1
ATOM 908 O O . ALA A 1 117 ? -7.473 -5.119 -4.123 1.00 98.38 117 ALA A O 1
ATOM 909 N N . ILE A 1 118 ? -8.006 -6.222 -2.251 1.00 98.44 118 ILE A N 1
ATOM 910 C CA . ILE A 1 118 ? -6.947 -7.236 -2.378 1.00 98.44 118 ILE A CA 1
ATOM 911 C C . ILE A 1 118 ? -7.582 -8.621 -2.453 1.00 98.44 118 ILE A C 1
ATOM 9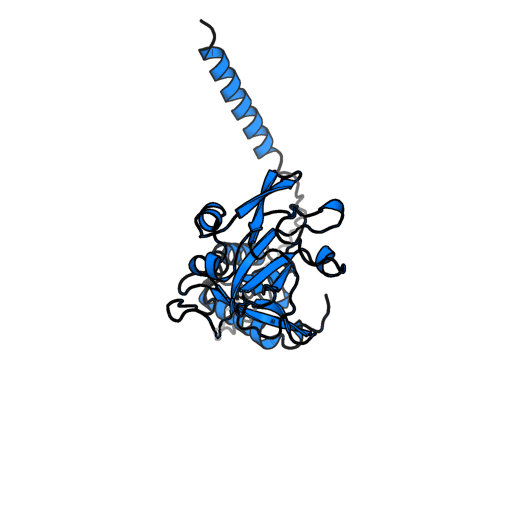13 O O . ILE A 1 118 ? -8.432 -8.966 -1.625 1.00 98.44 118 ILE A O 1
ATOM 917 N N . ASP A 1 119 ? -7.181 -9.422 -3.440 1.00 96.06 119 ASP A N 1
ATOM 918 C CA . ASP A 1 119 ? -7.593 -10.825 -3.547 1.00 96.06 119 ASP A CA 1
ATOM 919 C C . ASP A 1 119 ? -6.621 -11.718 -2.772 1.00 96.06 119 ASP A C 1
ATOM 921 O O . ASP A 1 119 ? -5.693 -12.314 -3.316 1.00 96.06 119 ASP A O 1
ATOM 925 N N . ALA A 1 120 ? -6.819 -11.744 -1.456 1.00 94.31 120 ALA A N 1
ATOM 926 C CA . ALA A 1 120 ? -6.081 -12.587 -0.531 1.00 94.31 120 ALA A CA 1
ATOM 927 C C . ALA A 1 120 ? -7.008 -13.098 0.579 1.00 94.31 120 ALA A C 1
ATOM 929 O O . ALA A 1 120 ? -7.988 -12.452 0.951 1.00 94.31 120 ALA A O 1
ATOM 930 N N . ALA A 1 121 ? -6.676 -14.265 1.122 1.00 91.00 121 ALA A N 1
ATOM 931 C CA . ALA A 1 121 ? -7.338 -14.867 2.273 1.00 91.00 121 ALA A CA 1
ATOM 932 C C . ALA A 1 121 ? -6.286 -15.492 3.195 1.00 91.00 121 ALA A C 1
ATOM 934 O O . ALA A 1 121 ? -5.164 -15.753 2.761 1.00 91.00 121 ALA A O 1
ATOM 935 N N . ASN A 1 122 ? -6.652 -15.751 4.454 1.00 90.25 122 ASN A N 1
ATOM 936 C CA . ASN A 1 122 ? -5.772 -16.359 5.462 1.00 90.25 122 ASN A CA 1
ATOM 937 C C . ASN A 1 122 ? -4.442 -15.606 5.646 1.00 90.25 122 ASN A C 1
ATOM 939 O O . ASN A 1 122 ? -3.394 -16.218 5.866 1.00 90.25 122 ASN A O 1
ATOM 943 N N . VAL A 1 123 ? -4.496 -14.279 5.528 1.00 92.25 123 VAL A N 1
ATOM 944 C CA . VAL A 1 123 ? -3.379 -13.397 5.860 1.00 92.25 123 VAL A CA 1
ATOM 945 C C . VAL A 1 123 ? -3.368 -13.222 7.383 1.00 92.25 123 VAL A C 1
ATOM 947 O O . VAL A 1 123 ? -4.424 -12.966 7.962 1.00 92.25 123 VAL A O 1
ATOM 950 N N . PRO A 1 124 ? -2.224 -13.391 8.062 1.00 90.25 124 PRO A N 1
ATOM 951 C CA . PRO A 1 124 ? -2.145 -13.227 9.508 1.00 90.25 124 PRO A CA 1
ATOM 952 C C . PRO A 1 124 ? -2.434 -11.787 9.945 1.00 90.25 124 PRO A C 1
ATOM 954 O O . PRO A 1 124 ? -2.118 -10.829 9.235 1.00 90.25 124 PRO A O 1
ATOM 957 N N . ASP A 1 125 ? -2.982 -11.650 11.153 1.00 88.62 125 ASP A N 1
ATOM 958 C CA . ASP A 1 125 ? -3.148 -10.351 11.797 1.00 88.62 125 ASP A CA 1
ATOM 959 C C . ASP A 1 125 ? -1.809 -9.854 12.375 1.00 88.62 125 ASP A C 1
ATOM 961 O O . ASP A 1 125 ? -1.074 -10.575 13.079 1.00 88.62 125 ASP A O 1
ATOM 965 N N . ALA A 1 126 ? -1.466 -8.612 12.044 1.00 79.75 126 ALA A N 1
ATOM 966 C CA . ALA A 1 126 ? -0.233 -7.989 12.496 1.00 79.75 126 ALA A CA 1
ATOM 967 C C . ALA A 1 126 ? -0.363 -7.265 13.847 1.00 79.75 126 ALA A C 1
ATOM 969 O O . ALA A 1 126 ? 0.655 -7.003 14.481 1.00 79.75 126 ALA A O 1
ATOM 970 N N . GLY A 1 127 ? -1.568 -6.971 14.332 1.00 84.62 127 GLY A N 1
ATOM 971 C CA . GLY A 1 127 ? -1.776 -6.110 15.499 1.00 84.62 127 GLY A CA 1
ATOM 972 C C . GLY A 1 127 ? -1.226 -4.696 15.290 1.00 84.62 127 GLY A C 1
ATOM 973 O O . GLY A 1 127 ? -0.874 -4.026 16.257 1.00 84.62 127 GLY A O 1
ATOM 974 N N . SER A 1 128 ? -1.092 -4.273 14.032 1.00 88.00 128 SER A N 1
ATOM 975 C CA . SER A 1 128 ? -0.555 -2.976 13.628 1.00 88.00 128 SER A CA 1
ATOM 976 C C . SER A 1 128 ? -1.672 -1.972 13.322 1.00 88.00 128 SER A C 1
ATOM 978 O O . SER A 1 128 ? -2.854 -2.301 13.354 1.00 88.00 128 SER A O 1
ATOM 980 N N . SER A 1 129 ? -1.311 -0.730 13.012 1.00 91.00 129 SER A N 1
ATOM 981 C CA . SER A 1 129 ? -2.250 0.276 12.487 1.00 91.00 129 SER A CA 1
ATOM 982 C C . SER A 1 129 ? -2.763 -0.079 11.081 1.00 91.00 129 SER A C 1
ATOM 984 O O . SER A 1 129 ? -2.024 -0.656 10.290 1.00 91.00 129 SER A O 1
ATOM 986 N N . MET A 1 130 ? -4.009 0.284 10.751 1.00 93.31 130 MET A N 1
ATOM 987 C CA . MET A 1 130 ? -4.607 0.186 9.403 1.00 93.31 130 MET A CA 1
ATOM 988 C C . MET A 1 130 ? -4.306 1.412 8.531 1.00 93.31 130 MET A C 1
ATOM 990 O O . MET A 1 130 ? -4.463 1.352 7.315 1.00 93.31 130 MET A O 1
ATOM 994 N N . TYR A 1 131 ? -3.912 2.525 9.152 1.00 94.56 131 TYR A N 1
ATOM 995 C CA . TYR A 1 131 ? -3.593 3.788 8.495 1.00 94.56 131 TYR A CA 1
ATOM 996 C C . TYR A 1 131 ? -2.322 4.385 9.094 1.00 94.56 131 TYR A C 1
ATOM 998 O O . TYR A 1 131 ? -2.191 4.498 10.319 1.00 94.56 131 TYR A O 1
ATOM 1006 N N . ALA A 1 132 ? -1.396 4.787 8.230 1.00 92.38 132 ALA A N 1
ATOM 1007 C CA . ALA A 1 132 ? -0.149 5.400 8.646 1.00 92.38 132 ALA A CA 1
ATOM 1008 C C . ALA A 1 132 ? 0.508 6.207 7.530 1.00 92.38 132 ALA A C 1
ATOM 1010 O O . ALA A 1 132 ? 0.415 5.828 6.361 1.00 92.38 132 ALA A O 1
ATOM 1011 N N . GLU A 1 133 ? 1.233 7.247 7.938 1.00 89.94 133 GLU A N 1
ATOM 1012 C CA . GLU A 1 133 ? 2.091 8.060 7.087 1.00 89.94 133 GLU A CA 1
ATOM 1013 C C . GLU A 1 133 ? 3.553 8.062 7.529 1.00 89.94 133 GLU A C 1
ATOM 1015 O O . GLU A 1 133 ? 3.876 7.910 8.708 1.00 89.94 133 GLU A O 1
ATOM 1020 N N . ASP A 1 134 ? 4.387 8.263 6.514 1.00 77.88 134 ASP A N 1
ATOM 1021 C CA . ASP A 1 134 ? 5.750 8.773 6.469 1.00 77.88 134 ASP A CA 1
ATOM 1022 C C . ASP A 1 134 ? 6.619 8.687 7.737 1.00 77.88 134 ASP A C 1
ATOM 1024 O O . ASP A 1 134 ? 6.827 9.673 8.441 1.00 77.88 134 ASP A O 1
ATOM 1028 N N . ALA A 1 135 ? 7.236 7.525 7.972 1.00 79.44 135 ALA A N 1
ATOM 1029 C CA . ALA A 1 135 ? 8.322 7.375 8.946 1.00 79.44 135 ALA A CA 1
ATOM 1030 C C . ALA A 1 135 ? 9.653 6.898 8.325 1.00 79.44 135 ALA A C 1
ATOM 1032 O O . ALA A 1 135 ? 10.551 6.482 9.060 1.00 79.44 135 ALA A O 1
ATOM 1033 N N . LEU A 1 136 ? 9.7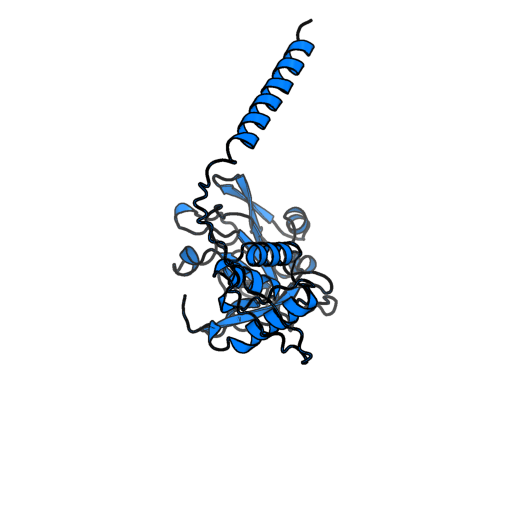96 6.904 6.990 1.00 82.62 136 LEU A N 1
ATOM 1034 C CA . LEU A 1 136 ? 10.990 6.371 6.314 1.00 82.62 136 LEU A CA 1
ATOM 1035 C C . LEU A 1 136 ? 12.067 7.426 6.073 1.00 82.62 136 LEU A C 1
ATOM 1037 O O . LEU A 1 136 ? 11.799 8.580 5.756 1.00 82.62 136 LEU A O 1
ATOM 1041 N N . LYS A 1 137 ? 13.330 6.999 6.157 1.00 82.44 137 LYS A N 1
ATOM 1042 C CA . LYS A 1 137 ? 14.482 7.823 5.770 1.00 82.44 137 LYS A CA 1
ATOM 1043 C C . LYS A 1 137 ? 14.682 7.774 4.251 1.00 82.44 137 LYS A C 1
ATOM 1045 O O . LYS A 1 137 ? 14.340 6.770 3.636 1.00 82.44 137 LYS A O 1
ATOM 1050 N N . PRO A 1 138 ? 15.355 8.764 3.632 1.00 80.94 138 PRO A N 1
ATOM 1051 C CA . PRO A 1 138 ? 15.619 8.748 2.186 1.00 80.94 138 PRO A CA 1
ATOM 1052 C C . PRO A 1 138 ? 16.396 7.522 1.677 1.00 80.94 138 PRO A C 1
ATOM 1054 O O . PRO A 1 138 ? 16.383 7.227 0.489 1.00 80.94 138 PRO A O 1
ATOM 1057 N N . THR A 1 139 ? 17.110 6.823 2.563 1.00 82.12 139 THR A N 1
ATOM 1058 C CA . THR A 1 139 ? 17.867 5.603 2.245 1.00 82.12 139 THR A CA 1
ATOM 1059 C C . THR A 1 139 ? 17.078 4.314 2.481 1.00 82.12 139 THR A C 1
ATOM 1061 O O . THR A 1 139 ? 17.592 3.225 2.221 1.00 82.12 139 THR A O 1
ATOM 1064 N N . ASP A 1 140 ? 15.854 4.409 2.999 1.00 82.44 140 ASP A N 1
ATOM 1065 C CA . ASP A 1 140 ? 14.990 3.264 3.233 1.00 82.44 140 ASP A CA 1
ATOM 1066 C C . ASP A 1 140 ? 14.259 2.883 1.943 1.00 82.44 140 ASP A C 1
ATOM 1068 O O . ASP A 1 140 ? 13.539 3.682 1.353 1.00 82.44 140 ASP A O 1
ATOM 1072 N N . VAL A 1 141 ? 14.428 1.629 1.519 1.00 83.12 141 VAL A N 1
ATOM 1073 C CA . VAL A 1 141 ? 13.673 1.056 0.399 1.00 83.12 141 VAL A CA 1
ATOM 1074 C C . VAL A 1 141 ? 12.433 0.360 0.963 1.00 83.12 141 VAL A C 1
ATOM 1076 O O . VAL A 1 141 ? 12.603 -0.633 1.681 1.00 83.12 141 VAL A O 1
ATOM 1079 N N . PRO A 1 142 ? 11.212 0.852 0.687 1.00 85.19 142 PRO A N 1
ATOM 1080 C CA . PRO A 1 142 ? 9.992 0.211 1.156 1.00 85.19 142 PRO A CA 1
ATOM 1081 C C . PRO A 1 142 ? 9.799 -1.154 0.485 1.00 85.19 142 PRO A C 1
ATOM 1083 O O . PRO A 1 142 ? 10.054 -1.323 -0.705 1.00 85.19 142 PRO A O 1
ATOM 1086 N N . ASP A 1 143 ? 9.333 -2.131 1.260 1.00 86.12 143 ASP A N 1
ATOM 1087 C CA . ASP A 1 143 ? 8.831 -3.410 0.762 1.00 86.12 143 ASP A CA 1
ATOM 1088 C C . ASP A 1 143 ? 7.338 -3.480 1.106 1.00 86.12 143 ASP A C 1
ATOM 1090 O O . ASP A 1 143 ? 6.953 -3.276 2.262 1.00 86.12 143 ASP A O 1
ATOM 1094 N N . HIS A 1 144 ? 6.486 -3.693 0.104 1.00 90.75 144 HIS A N 1
ATOM 1095 C CA . HIS A 1 144 ? 5.035 -3.658 0.280 1.00 90.75 144 HIS A CA 1
ATOM 1096 C C . HIS A 1 144 ? 4.517 -5.032 0.697 1.00 90.75 144 HIS A C 1
ATOM 1098 O O . HIS A 1 144 ? 4.559 -5.992 -0.082 1.00 90.75 144 HIS A O 1
ATOM 1104 N N . ARG A 1 145 ? 3.993 -5.118 1.924 1.00 91.19 145 ARG A N 1
ATOM 1105 C CA . ARG A 1 145 ? 3.475 -6.361 2.495 1.00 91.19 145 ARG A CA 1
ATOM 1106 C C . ARG A 1 145 ? 2.055 -6.228 3.012 1.00 91.19 145 ARG A C 1
ATOM 1108 O O . ARG A 1 145 ? 1.730 -5.279 3.716 1.00 91.19 145 ARG A O 1
ATOM 1115 N N . VAL A 1 146 ? 1.228 -7.220 2.715 1.00 94.12 146 VAL A N 1
ATOM 1116 C CA . VAL A 1 146 ? -0.151 -7.276 3.190 1.00 94.12 146 VAL A CA 1
ATOM 1117 C C . VAL A 1 146 ? -0.220 -7.911 4.569 1.00 94.12 146 VAL A C 1
ATOM 1119 O O . VAL A 1 146 ? 0.319 -8.999 4.784 1.00 94.12 146 VAL A O 1
ATOM 1122 N N . TRP A 1 147 ? -0.955 -7.257 5.461 1.00 93.31 147 TRP A N 1
ATOM 1123 C CA . TRP A 1 147 ? -1.369 -7.797 6.750 1.00 93.31 147 TRP A CA 1
ATOM 1124 C C . TRP A 1 147 ? -2.878 -7.653 6.929 1.00 93.31 147 TRP A C 1
ATOM 1126 O O . TRP A 1 147 ? -3.501 -6.751 6.367 1.00 93.31 147 TRP A O 1
ATOM 1136 N N . MET A 1 148 ? -3.471 -8.566 7.691 1.00 93.94 148 MET A N 1
ATOM 1137 C CA . MET A 1 148 ? -4.882 -8.491 8.051 1.00 93.94 148 MET A CA 1
ATOM 1138 C C . MET A 1 148 ? -5.068 -7.633 9.303 1.00 93.94 148 MET A C 1
ATOM 1140 O O . MET A 1 148 ? -4.209 -7.624 10.182 1.00 93.94 148 MET A O 1
ATOM 1144 N N . HIS A 1 149 ? -6.213 -6.959 9.375 1.00 93.62 149 HIS A N 1
ATOM 1145 C CA . HIS A 1 149 ? -6.682 -6.216 10.536 1.00 93.62 149 HIS A CA 1
ATOM 1146 C C . HIS A 1 149 ? -8.116 -6.614 10.858 1.00 93.62 149 HIS A C 1
ATOM 1148 O O . HIS A 1 149 ? -9.030 -6.389 10.053 1.00 93.62 149 HIS A O 1
ATOM 1154 N N . GLN A 1 150 ? -8.306 -7.191 12.040 1.00 91.06 150 GLN A N 1
ATOM 1155 C CA . GLN A 1 150 ? -9.617 -7.543 12.567 1.00 91.06 150 GLN A CA 1
ATOM 1156 C C . GLN A 1 150 ? -9.638 -7.371 14.087 1.00 91.06 150 GLN A C 1
ATOM 1158 O O . GLN A 1 150 ? -8.911 -8.035 14.823 1.00 91.06 150 GLN A O 1
ATOM 1163 N N . ALA A 1 151 ? -10.527 -6.511 14.585 1.00 85.19 151 ALA A N 1
ATOM 1164 C CA . ALA A 1 151 ? -10.703 -6.376 16.025 1.00 85.19 151 ALA A CA 1
ATOM 1165 C C . ALA A 1 151 ? -11.358 -7.645 16.619 1.00 85.19 151 ALA A C 1
ATOM 1167 O O . ALA A 1 151 ? -12.282 -8.201 16.005 1.00 85.19 151 ALA A O 1
ATOM 1168 N N . PRO A 1 152 ? -10.945 -8.100 17.819 1.00 85.19 152 PRO A N 1
ATOM 1169 C CA . PRO A 1 152 ? -11.567 -9.239 18.490 1.00 85.19 152 PRO A CA 1
ATOM 1170 C C . PRO A 1 152 ? -13.088 -9.088 18.609 1.00 85.19 152 PRO A C 1
ATOM 1172 O O . PRO A 1 152 ? -13.593 -8.033 18.984 1.00 85.19 152 PRO A O 1
ATOM 1175 N N . GLY A 1 153 ? -13.830 -10.153 18.292 1.00 86.56 153 GLY A N 1
ATOM 1176 C CA . GLY A 1 153 ? -15.297 -10.155 18.364 1.00 86.56 153 GLY A CA 1
ATOM 1177 C C . GLY A 1 153 ? -16.003 -9.414 17.223 1.00 86.56 153 GLY A C 1
ATOM 1178 O O . GLY A 1 153 ? -17.227 -9.305 17.244 1.00 86.56 153 GLY A O 1
ATOM 1179 N N . THR A 1 154 ? -15.268 -8.934 16.217 1.00 87.94 154 THR A N 1
ATOM 1180 C CA . THR A 1 154 ? -15.847 -8.292 15.031 1.00 87.94 154 THR A CA 1
ATOM 1181 C C . THR A 1 154 ? -15.803 -9.211 13.813 1.00 87.94 154 THR A C 1
ATOM 1183 O O . THR A 1 154 ? -14.959 -10.099 13.713 1.00 87.94 154 THR A O 1
ATOM 1186 N N . SER A 1 155 ? -16.724 -9.010 12.869 1.00 89.88 155 SER A N 1
ATOM 1187 C CA . SER A 1 155 ? -16.782 -9.767 11.610 1.00 89.88 155 SER A CA 1
ATOM 1188 C C . SER A 1 155 ? -16.185 -9.018 10.418 1.00 89.88 155 SER A C 1
ATOM 1190 O O . SER A 1 155 ? -16.155 -9.561 9.315 1.00 89.88 155 SER A O 1
ATOM 1192 N N . TRP A 1 156 ? -15.785 -7.757 10.599 1.00 92.00 156 TRP A N 1
ATOM 1193 C CA . TRP A 1 156 ? -15.182 -6.968 9.533 1.00 92.00 156 TRP A CA 1
ATOM 1194 C C . TRP A 1 156 ? -13.697 -7.298 9.407 1.00 92.00 156 TRP A C 1
ATOM 1196 O O . TRP A 1 156 ? -13.038 -7.623 10.390 1.00 92.00 156 TRP A O 1
ATOM 1206 N N . VAL A 1 157 ? -13.180 -7.198 8.186 1.00 94.56 157 VAL A N 1
ATOM 1207 C CA . VAL A 1 157 ? -11.769 -7.428 7.876 1.00 94.56 157 VAL A CA 1
ATOM 1208 C C . VAL A 1 157 ? -11.298 -6.322 6.948 1.00 94.56 157 VAL A C 1
ATOM 1210 O O . VAL A 1 157 ? -11.922 -6.076 5.914 1.00 94.56 157 VAL A O 1
ATOM 1213 N N . ILE A 1 158 ? -10.186 -5.689 7.309 1.00 96.12 158 ILE A N 1
ATOM 1214 C CA . ILE A 1 158 ? -9.429 -4.789 6.439 1.00 96.12 158 ILE A CA 1
ATOM 1215 C C . ILE A 1 158 ? -8.081 -5.444 6.152 1.00 96.12 158 ILE A C 1
ATOM 1217 O O . ILE A 1 158 ? -7.452 -6.013 7.041 1.00 96.12 158 ILE A O 1
ATOM 1221 N N . LEU A 1 159 ? -7.636 -5.382 4.902 1.00 97.19 159 LEU A N 1
ATOM 1222 C CA . LEU A 1 159 ? -6.278 -5.757 4.529 1.00 97.19 159 LEU A CA 1
ATOM 1223 C C . LEU A 1 159 ? -5.465 -4.474 4.391 1.00 97.19 159 LEU A C 1
ATOM 1225 O O . LEU A 1 159 ? -5.857 -3.582 3.651 1.00 97.19 159 LEU A O 1
ATOM 1229 N N . GLY A 1 160 ? -4.353 -4.354 5.104 1.00 95.44 160 GLY A N 1
ATOM 1230 C CA . GLY A 1 160 ? -3.448 -3.214 4.989 1.00 95.44 160 GLY A CA 1
ATOM 1231 C C . GLY A 1 160 ? -2.258 -3.571 4.113 1.00 95.44 160 GLY A C 1
ATOM 1232 O O . GLY A 1 160 ? -1.667 -4.629 4.312 1.00 95.44 160 GLY A O 1
ATOM 1233 N N . ILE A 1 161 ? -1.880 -2.704 3.173 1.00 96.00 161 ILE A N 1
ATOM 1234 C CA . ILE A 1 161 ? -0.571 -2.762 2.515 1.00 96.00 161 ILE A CA 1
ATOM 1235 C C . ILE A 1 161 ? 0.386 -1.905 3.330 1.00 96.00 161 ILE A C 1
ATOM 1237 O O . ILE A 1 161 ? 0.284 -0.682 3.335 1.00 96.00 161 ILE A O 1
ATOM 1241 N N . HIS A 1 162 ? 1.317 -2.554 4.008 1.00 93.12 162 HIS A N 1
ATOM 1242 C CA . HIS A 1 162 ? 2.331 -1.922 4.830 1.00 93.12 162 HIS A CA 1
ATOM 1243 C C . HIS A 1 162 ? 3.614 -1.753 4.029 1.00 93.12 162 HIS A C 1
ATOM 1245 O O . HIS A 1 162 ? 4.140 -2.719 3.477 1.00 93.12 162 HIS A O 1
ATOM 1251 N N . SER A 1 163 ? 4.131 -0.532 3.984 1.00 90.50 163 SER A N 1
ATOM 1252 C CA . SER A 1 163 ? 5.361 -0.192 3.268 1.00 90.50 163 SER A CA 1
ATOM 1253 C C . SER A 1 163 ? 6.523 -0.157 4.255 1.00 90.50 163 SER A C 1
ATOM 1255 O O . SER A 1 163 ? 6.858 0.895 4.800 1.00 90.50 163 SER A O 1
ATOM 1257 N N . ILE A 1 164 ? 7.113 -1.322 4.522 1.00 85.81 164 ILE A N 1
ATOM 1258 C CA . ILE A 1 164 ? 8.130 -1.504 5.564 1.00 85.81 164 ILE A CA 1
ATOM 1259 C C . ILE A 1 164 ? 9.424 -1.970 4.907 1.00 85.81 164 ILE A C 1
ATOM 1261 O O . ILE A 1 164 ? 9.416 -2.971 4.194 1.00 85.81 164 ILE A O 1
ATOM 1265 N N . PRO A 1 165 ? 10.565 -1.313 5.146 1.00 84.19 165 PRO A N 1
ATOM 1266 C CA . PRO A 1 165 ? 11.838 -1.805 4.663 1.00 84.19 165 PRO A CA 1
ATOM 1267 C C . PRO A 1 165 ? 12.124 -3.232 5.118 1.00 84.19 165 PRO A C 1
ATOM 1269 O O . PRO A 1 165 ? 11.987 -3.584 6.290 1.00 84.19 165 PRO A O 1
ATOM 1272 N N . LYS A 1 166 ? 12.618 -4.055 4.193 1.00 76.69 166 LYS A N 1
ATOM 1273 C CA . LYS A 1 166 ? 12.923 -5.472 4.444 1.00 76.69 166 LYS A CA 1
ATOM 1274 C C . LYS A 1 166 ? 13.809 -5.704 5.672 1.00 76.69 166 LYS A C 1
ATOM 1276 O O . LYS A 1 166 ? 13.586 -6.644 6.429 1.00 76.69 166 LYS A O 1
ATOM 1281 N N . LYS A 1 167 ? 14.801 -4.830 5.882 1.00 75.06 167 LYS A N 1
ATOM 1282 C CA . LYS A 1 167 ? 15.710 -4.880 7.043 1.00 75.06 167 LYS A CA 1
ATOM 1283 C C . LYS A 1 167 ? 14.980 -4.825 8.391 1.00 75.06 167 LYS A C 1
ATOM 1285 O O . LYS A 1 167 ? 15.541 -5.254 9.390 1.00 75.06 167 LYS A O 1
ATOM 1290 N N . TYR A 1 168 ? 13.753 -4.313 8.405 1.00 71.50 168 TYR A N 1
ATOM 1291 C CA . TYR A 1 168 ? 12.893 -4.237 9.577 1.00 71.50 168 TYR A CA 1
ATOM 1292 C C . TYR A 1 168 ? 11.897 -5.407 9.624 1.00 71.50 168 TYR A C 1
ATOM 1294 O O . TYR A 1 168 ? 11.651 -5.948 10.698 1.00 71.50 168 TYR A O 1
ATOM 1302 N N . ALA A 1 169 ? 11.422 -5.881 8.465 1.00 61.75 169 ALA A N 1
ATOM 1303 C CA . ALA A 1 169 ? 10.454 -6.978 8.339 1.00 61.75 169 ALA A CA 1
ATOM 1304 C C . ALA A 1 169 ? 10.969 -8.373 8.768 1.00 61.75 169 ALA A C 1
ATOM 1306 O O . ALA A 1 169 ? 10.159 -9.239 9.100 1.00 61.75 169 ALA A O 1
ATOM 1307 N N . ASP A 1 170 ? 12.288 -8.607 8.743 1.00 55.50 170 ASP A N 1
ATOM 1308 C CA . ASP A 1 170 ? 12.911 -9.873 9.184 1.00 55.50 170 ASP A CA 1
ATOM 1309 C C . ASP A 1 170 ? 13.148 -9.917 10.708 1.00 55.50 170 ASP A C 1
ATOM 1311 O O . ASP A 1 170 ? 13.392 -10.979 11.291 1.00 55.50 170 ASP A O 1
ATOM 1315 N N . THR A 1 171 ? 13.058 -8.768 11.381 1.00 49.88 171 THR A N 1
ATOM 1316 C CA . THR A 1 171 ? 12.993 -8.734 12.841 1.00 49.88 171 THR A CA 1
ATOM 1317 C C . THR A 1 171 ? 11.567 -9.108 13.237 1.00 49.88 171 THR A C 1
ATOM 1319 O O . THR A 1 171 ? 10.619 -8.774 12.538 1.00 49.88 171 THR A O 1
ATOM 1322 N N . LYS A 1 172 ? 11.349 -9.801 14.356 1.00 48.88 172 LYS A N 1
ATOM 1323 C CA . LYS A 1 172 ? 9.994 -10.162 14.833 1.00 48.88 172 LYS A CA 1
ATOM 1324 C C . LYS A 1 172 ? 9.085 -8.947 15.133 1.00 48.88 172 LYS A C 1
ATOM 1326 O O . LYS A 1 172 ? 8.006 -9.121 15.695 1.00 48.88 172 LYS A O 1
ATOM 1331 N N . LEU A 1 173 ? 9.538 -7.735 14.817 1.00 53.78 173 LEU A N 1
ATOM 1332 C CA . LEU A 1 173 ? 8.821 -6.486 14.952 1.00 53.78 173 LEU A CA 1
ATOM 1333 C C . LEU A 1 173 ? 7.862 -6.367 13.770 1.00 53.78 173 LEU A C 1
ATOM 1335 O O . LEU A 1 173 ? 8.236 -6.076 12.636 1.00 53.78 173 LEU A O 1
ATOM 1339 N N . LYS A 1 174 ? 6.598 -6.649 14.067 1.00 66.19 174 LYS A N 1
ATOM 1340 C CA . LYS A 1 174 ? 5.471 -6.257 13.228 1.00 66.19 174 LYS A CA 1
ATOM 1341 C C . LYS A 1 174 ? 5.462 -4.720 13.112 1.00 66.19 174 LYS A C 1
ATOM 1343 O O . LYS A 1 174 ? 6.107 -4.044 13.919 1.00 66.19 174 LYS A O 1
ATOM 1348 N N . ASP A 1 175 ? 4.775 -4.173 12.107 1.00 80.81 175 ASP A N 1
ATOM 1349 C CA . ASP A 1 175 ? 4.601 -2.714 11.999 1.00 80.81 175 ASP A CA 1
ATOM 1350 C C . ASP A 1 175 ? 4.039 -2.141 13.310 1.00 80.81 175 ASP A C 1
ATOM 1352 O O . ASP A 1 175 ? 3.433 -2.857 14.111 1.00 80.81 175 ASP A O 1
ATOM 1356 N N . THR A 1 176 ? 4.238 -0.848 13.526 1.00 87.62 176 THR A N 1
ATOM 1357 C CA . THR A 1 176 ? 3.824 -0.171 14.755 1.00 87.62 176 THR A CA 1
ATOM 1358 C C . THR A 1 176 ? 2.309 -0.341 14.987 1.00 87.62 176 THR A C 1
ATOM 1360 O O . THR A 1 176 ? 1.522 -0.106 14.050 1.00 87.62 176 THR A O 1
ATOM 1363 N N . PRO A 1 177 ? 1.890 -0.731 16.209 1.00 89.19 177 PRO A N 1
ATOM 1364 C CA . PRO A 1 177 ? 0.492 -0.748 16.635 1.00 89.19 177 PRO A CA 1
ATOM 1365 C C . PRO A 1 177 ? -0.239 0.577 16.397 1.00 89.19 177 PRO A C 1
ATOM 1367 O O . PRO A 1 177 ? 0.365 1.629 16.187 1.00 89.19 177 PRO A O 1
ATOM 1370 N N . TRP A 1 178 ? -1.569 0.526 16.415 1.00 90.44 178 TRP A N 1
ATOM 1371 C CA . TRP A 1 178 ? -2.380 1.740 16.518 1.00 90.44 178 TRP A CA 1
ATOM 1372 C C . TRP A 1 178 ? -2.188 2.393 17.895 1.00 90.44 178 TRP A C 1
ATOM 1374 O O . TRP A 1 178 ? -1.850 1.714 18.862 1.00 90.44 178 TRP A O 1
ATOM 1384 N N . GLY A 1 179 ? -2.381 3.710 17.977 1.00 92.38 179 GLY A N 1
ATOM 1385 C CA . GLY A 1 179 ? -2.181 4.472 19.217 1.00 92.38 179 GLY A CA 1
ATOM 1386 C C . GLY A 1 179 ? -0.714 4.691 19.599 1.00 92.38 179 GLY A C 1
ATOM 1387 O O . GLY A 1 179 ? -0.433 5.267 20.648 1.00 92.38 179 GLY A O 1
ATOM 1388 N N . GLU A 1 180 ? 0.231 4.269 18.754 1.00 91.69 180 GLU A N 1
ATOM 1389 C CA . GLU A 1 180 ? 1.666 4.365 19.012 1.00 91.69 180 GLU A CA 1
ATOM 1390 C C . GLU A 1 180 ? 2.414 5.044 17.856 1.00 91.69 180 GLU A C 1
ATOM 1392 O O . GLU A 1 180 ? 2.060 4.921 16.679 1.00 91.69 180 GLU A O 1
ATOM 1397 N N . CYS A 1 181 ? 3.497 5.747 18.199 1.00 91.06 181 CYS A N 1
ATOM 1398 C CA . CYS A 1 181 ? 4.459 6.245 17.222 1.00 91.06 181 CYS A CA 1
ATOM 1399 C C . CYS A 1 181 ? 5.582 5.223 16.995 1.00 91.06 181 CYS A C 1
ATOM 1401 O O . CYS A 1 181 ? 6.064 4.637 17.968 1.00 91.06 181 CYS A O 1
ATOM 1403 N N . PRO A 1 182 ? 6.053 5.042 15.746 1.00 87.88 182 PRO A N 1
ATOM 1404 C CA . PRO A 1 182 ? 7.181 4.174 15.441 1.00 87.88 182 PRO A CA 1
ATOM 1405 C C . PRO A 1 182 ? 8.422 4.452 16.290 1.00 87.88 182 PRO A C 1
ATOM 1407 O O . PRO A 1 182 ? 8.930 5.574 16.334 1.00 87.88 182 PRO A O 1
ATOM 1410 N N . ASN A 1 183 ? 8.984 3.409 16.904 1.00 84.12 183 ASN A N 1
ATOM 1411 C CA . ASN A 1 183 ? 10.311 3.494 17.503 1.00 84.12 183 ASN A CA 1
ATOM 1412 C C . ASN A 1 183 ? 11.381 3.303 16.417 1.00 84.12 183 ASN A C 1
ATOM 1414 O O . ASN A 1 183 ? 11.829 2.187 16.134 1.00 84.12 183 ASN A O 1
ATOM 1418 N N . GLU A 1 184 ? 11.810 4.406 15.802 1.00 77.69 184 GLU A N 1
ATOM 1419 C CA . GLU A 1 184 ? 12.833 4.393 14.748 1.00 77.69 184 GLU A CA 1
ATOM 1420 C C . GLU A 1 184 ? 14.168 3.785 15.202 1.00 77.69 184 GLU A C 1
ATOM 1422 O O . GLU A 1 184 ? 14.852 3.140 14.406 1.00 77.69 184 GLU A O 1
ATOM 1427 N N . ALA A 1 185 ? 14.539 3.951 16.477 1.00 76.75 185 ALA A N 1
ATOM 1428 C CA . ALA A 1 185 ? 15.763 3.367 17.027 1.00 76.75 185 ALA A CA 1
ATOM 1429 C C . ALA A 1 185 ? 15.698 1.832 17.080 1.00 76.75 185 ALA A C 1
ATOM 1431 O O . ALA A 1 185 ? 16.728 1.167 16.993 1.00 76.75 185 ALA A O 1
ATOM 1432 N N . SER A 1 186 ? 14.487 1.277 17.172 1.00 74.81 186 SER A N 1
ATOM 1433 C CA . SER A 1 186 ? 14.224 -0.165 17.118 1.00 74.81 186 SER A CA 1
ATOM 1434 C C . SER A 1 186 ? 13.891 -0.656 15.706 1.00 74.81 186 SER A C 1
ATOM 1436 O O . SER A 1 186 ? 13.558 -1.822 15.532 1.00 74.81 186 SER A O 1
ATOM 1438 N N . GLY A 1 187 ? 13.983 0.209 14.689 1.00 74.25 187 GLY A N 1
ATOM 1439 C CA . GLY A 1 187 ? 13.721 -0.158 13.300 1.00 74.25 187 GLY A CA 1
ATOM 1440 C C . GLY A 1 187 ? 12.241 -0.354 12.970 1.00 74.25 187 GLY A C 1
ATOM 1441 O O . GLY A 1 187 ? 11.933 -1.148 12.100 1.00 74.25 187 GLY A O 1
ATOM 1442 N N . GLN A 1 188 ? 11.309 0.339 13.630 1.00 77.94 188 GLN A N 1
ATOM 1443 C CA . GLN A 1 188 ? 9.866 0.213 13.341 1.00 77.94 188 GLN A CA 1
ATOM 1444 C C . GLN A 1 188 ? 9.341 1.215 12.296 1.00 77.94 188 GLN A C 1
ATOM 1446 O O . GLN A 1 188 ? 8.139 1.450 12.197 1.00 77.94 188 GLN A O 1
ATOM 1451 N N . ALA A 1 189 ? 10.237 1.824 11.521 1.00 81.19 189 ALA A N 1
ATOM 1452 C CA . ALA A 1 189 ? 9.890 2.806 10.503 1.00 81.19 189 ALA A CA 1
ATOM 1453 C C . ALA A 1 189 ? 9.096 2.167 9.344 1.00 81.19 189 ALA A C 1
ATOM 1455 O O . ALA A 1 189 ? 9.533 1.175 8.754 1.00 81.19 189 ALA A O 1
ATOM 1456 N N . SER A 1 190 ? 7.957 2.765 8.990 1.00 83.62 190 SER A N 1
ATOM 1457 C CA . SER A 1 190 ? 7.139 2.408 7.824 1.00 83.62 190 SER A CA 1
ATOM 1458 C C . SER A 1 190 ? 6.682 3.662 7.079 1.00 83.62 190 SER A C 1
ATOM 1460 O O . SER A 1 190 ? 6.496 4.708 7.693 1.00 83.62 190 SER A O 1
ATOM 1462 N N . ALA A 1 191 ? 6.554 3.582 5.752 1.00 86.25 191 ALA A N 1
ATOM 1463 C CA . ALA A 1 191 ? 6.105 4.715 4.940 1.00 86.25 191 ALA A CA 1
ATOM 1464 C C . ALA A 1 191 ? 4.590 4.836 5.043 1.00 86.25 191 ALA A C 1
ATOM 1466 O O . ALA A 1 191 ? 4.075 5.566 5.874 1.00 86.25 191 ALA A O 1
ATOM 1467 N N . LEU A 1 192 ? 3.867 4.083 4.223 1.00 91.50 192 LEU A N 1
ATOM 1468 C CA . LEU A 1 192 ? 2.414 4.107 4.208 1.00 91.50 192 LEU A CA 1
ATOM 1469 C C . LEU A 1 192 ? 1.860 2.774 4.688 1.00 91.50 192 LEU A C 1
ATOM 1471 O O . LEU A 1 192 ? 2.358 1.717 4.277 1.00 91.50 192 LEU A O 1
ATOM 1475 N N . THR A 1 193 ? 0.785 2.846 5.471 1.00 94.56 193 THR A N 1
ATOM 1476 C CA . THR A 1 193 ? -0.173 1.745 5.583 1.00 94.56 193 THR A CA 1
ATOM 1477 C C . THR A 1 193 ? -1.427 2.120 4.814 1.00 94.56 193 THR A C 1
ATOM 1479 O O . THR A 1 193 ? -2.142 3.047 5.193 1.00 94.56 193 THR A O 1
ATOM 1482 N N . ILE A 1 194 ? -1.674 1.402 3.721 1.00 97.12 194 ILE A N 1
ATOM 1483 C CA . ILE A 1 194 ? -2.782 1.655 2.800 1.00 97.12 194 ILE A CA 1
ATOM 1484 C C . ILE A 1 194 ? -3.882 0.625 3.079 1.00 97.12 194 ILE A C 1
ATOM 1486 O O . ILE A 1 194 ? -3.689 -0.555 2.769 1.00 97.12 194 ILE A O 1
ATOM 1490 N N . PRO A 1 195 ? -5.026 1.020 3.657 1.00 97.19 195 PRO A N 1
ATOM 1491 C CA . PRO A 1 195 ? -6.122 0.095 3.895 1.00 97.19 195 PRO A CA 1
ATOM 1492 C C . PRO A 1 195 ? -6.850 -0.231 2.586 1.00 97.19 195 PRO A C 1
ATOM 1494 O O . PRO A 1 195 ? -7.219 0.653 1.814 1.00 97.19 195 PRO A O 1
ATOM 1497 N N . CYS A 1 196 ? -7.104 -1.516 2.379 1.00 98.19 196 CYS A N 1
ATOM 1498 C CA . CYS A 1 196 ? -7.856 -2.096 1.279 1.00 98.19 196 CYS A CA 1
ATOM 1499 C C . CYS A 1 196 ? -8.938 -3.037 1.823 1.00 98.19 196 CYS A C 1
ATOM 1501 O O . CYS A 1 196 ? -8.784 -3.679 2.865 1.00 98.19 196 CYS A O 1
ATOM 1503 N N . VAL A 1 197 ? -10.042 -3.172 1.095 1.00 97.56 197 VAL A N 1
ATOM 1504 C CA . VAL A 1 197 ? -11.058 -4.183 1.413 1.00 97.56 197 VAL A CA 1
ATOM 1505 C C . VAL A 1 197 ? -10.649 -5.549 0.857 1.00 97.56 197 VAL A C 1
ATOM 1507 O O . VAL A 1 197 ? -9.852 -5.656 -0.076 1.00 97.56 197 VAL A O 1
ATOM 1510 N N . VAL A 1 198 ? -11.223 -6.625 1.389 1.00 97.00 198 VAL A N 1
ATOM 1511 C CA . VAL A 1 198 ? -11.082 -7.957 0.784 1.00 97.00 198 VAL A CA 1
ATOM 1512 C C . VAL A 1 198 ? -11.875 -7.994 -0.527 1.00 97.00 198 VAL A C 1
ATOM 1514 O O . VAL A 1 198 ? -13.071 -7.703 -0.540 1.00 97.00 198 VAL A O 1
ATOM 1517 N N . TYR A 1 199 ? -11.239 -8.390 -1.634 1.00 97.38 199 TYR A N 1
ATOM 1518 C CA . TYR A 1 199 ? -11.839 -8.361 -2.976 1.00 97.38 199 TYR A CA 1
ATOM 1519 C C . TYR A 1 199 ? -13.190 -9.072 -3.051 1.00 97.38 199 TYR A C 1
ATOM 1521 O O . TYR A 1 199 ? -14.144 -8.525 -3.604 1.00 97.38 199 TYR A O 1
ATOM 1529 N N . LYS A 1 200 ? -13.295 -10.266 -2.463 1.00 94.88 200 LYS A N 1
ATOM 1530 C CA . LYS A 1 200 ? -14.502 -11.105 -2.532 1.00 94.88 200 LYS A CA 1
ATOM 1531 C C . LYS A 1 200 ? -15.684 -10.563 -1.729 1.00 94.88 200 LYS A C 1
ATOM 1533 O O . LYS A 1 200 ? -16.820 -10.897 -2.046 1.00 94.88 200 LYS A O 1
ATOM 1538 N N . THR A 1 201 ? -15.433 -9.747 -0.708 1.00 93.50 201 THR A N 1
ATOM 1539 C CA . THR A 1 201 ? -16.467 -9.223 0.202 1.00 93.50 201 THR A CA 1
ATOM 1540 C C . THR A 1 201 ? -16.597 -7.704 0.126 1.00 93.50 201 THR A C 1
ATOM 1542 O O . THR A 1 201 ? -17.210 -7.095 1.002 1.00 93.50 201 THR A O 1
ATOM 1545 N N . ARG A 1 202 ? -16.003 -7.075 -0.895 1.00 95.12 202 ARG A N 1
ATOM 1546 C CA . ARG A 1 202 ? -16.068 -5.625 -1.093 1.00 95.12 202 ARG A CA 1
ATOM 1547 C C . ARG A 1 202 ? -17.510 -5.148 -1.321 1.00 95.12 202 ARG A C 1
ATOM 1549 O O . ARG A 1 202 ? -18.333 -5.917 -1.830 1.00 95.12 202 ARG A O 1
ATOM 1556 N N . PRO A 1 203 ? -17.819 -3.872 -1.027 1.00 93.19 203 PRO A N 1
ATOM 1557 C CA . PRO A 1 203 ? -19.093 -3.277 -1.414 1.00 93.19 203 PRO A CA 1
ATOM 1558 C C . PRO A 1 203 ? -19.333 -3.415 -2.922 1.00 93.19 203 PRO A C 1
ATOM 1560 O O . PRO A 1 203 ? -18.446 -3.127 -3.721 1.00 93.19 203 PRO A O 1
ATOM 1563 N N . GLN A 1 204 ? -20.545 -3.805 -3.329 1.00 91.88 204 GLN A N 1
ATOM 1564 C CA . GLN A 1 204 ? -20.900 -3.947 -4.754 1.00 91.88 204 GLN A CA 1
ATOM 1565 C C . GLN A 1 204 ? -20.823 -2.619 -5.522 1.00 91.88 204 GLN A C 1
ATOM 1567 O O . GLN A 1 204 ? -20.654 -2.602 -6.735 1.00 91.88 204 GLN A O 1
ATOM 1572 N N . THR A 1 205 ? -20.919 -1.499 -4.807 1.00 94.06 205 THR A N 1
ATOM 1573 C CA . THR A 1 205 ? -20.740 -0.145 -5.342 1.00 94.06 205 THR A CA 1
ATOM 1574 C C . THR A 1 205 ? -19.279 0.195 -5.647 1.00 94.06 205 THR A C 1
ATOM 1576 O O . THR A 1 205 ? -19.017 1.194 -6.311 1.00 94.06 205 THR A O 1
ATOM 1579 N N . MET A 1 206 ? -18.321 -0.611 -5.178 1.00 95.75 206 MET A N 1
ATOM 1580 C CA . MET A 1 206 ? -16.893 -0.393 -5.379 1.00 95.75 206 MET A CA 1
ATOM 1581 C C . MET A 1 206 ? -16.408 -1.124 -6.639 1.00 95.75 206 MET A C 1
ATOM 1583 O O . MET A 1 206 ? -16.063 -2.312 -6.616 1.00 95.75 206 MET A O 1
ATOM 1587 N N . ALA A 1 207 ? -16.370 -0.392 -7.752 1.00 96.94 207 ALA A N 1
ATOM 1588 C CA . ALA A 1 207 ? -15.781 -0.865 -8.998 1.00 96.94 207 ALA A CA 1
ATOM 1589 C C . ALA A 1 207 ? -14.248 -0.813 -8.911 1.00 96.94 207 ALA A C 1
ATOM 1591 O O . ALA A 1 207 ? -13.657 0.265 -8.829 1.00 96.94 207 ALA A O 1
ATOM 1592 N N . VAL A 1 208 ? -13.616 -1.985 -8.941 1.00 97.44 208 VAL A N 1
ATOM 1593 C CA . VAL A 1 208 ? -12.157 -2.144 -8.921 1.00 97.44 208 VAL A CA 1
ATOM 1594 C C . VAL A 1 208 ? -11.705 -2.932 -10.144 1.00 97.44 208 VAL A C 1
ATOM 1596 O O . VAL A 1 208 ? -12.391 -3.865 -10.569 1.00 97.44 208 VAL A O 1
ATOM 1599 N N . CYS A 1 209 ? -10.560 -2.554 -10.699 1.00 95.75 209 CYS A N 1
ATOM 1600 C CA . CYS A 1 209 ? -10.011 -3.111 -11.931 1.00 95.75 209 CYS A CA 1
ATOM 1601 C C . CYS A 1 209 ? -8.558 -3.539 -11.701 1.00 95.75 209 CYS A C 1
ATOM 1603 O O . CYS A 1 209 ? -7.896 -3.034 -10.797 1.00 95.75 209 CYS A O 1
ATOM 1605 N N . ALA A 1 210 ? -8.062 -4.501 -12.483 1.00 92.75 210 ALA A N 1
ATOM 1606 C CA . ALA A 1 210 ? -6.627 -4.775 -12.485 1.00 92.75 210 ALA A CA 1
ATOM 1607 C C . ALA A 1 210 ? -5.892 -3.548 -13.061 1.00 92.75 210 ALA A C 1
ATOM 1609 O O . ALA A 1 210 ? -6.457 -2.885 -13.932 1.00 92.75 210 ALA A O 1
ATOM 1610 N N . PRO A 1 211 ? -4.667 -3.228 -12.613 1.00 91.00 211 PRO A N 1
ATOM 1611 C CA . PRO A 1 211 ? -3.890 -2.161 -13.235 1.00 91.00 211 PRO A CA 1
ATOM 1612 C C . PRO A 1 211 ? -3.614 -2.475 -14.712 1.00 91.00 211 PRO A C 1
ATOM 1614 O O . PRO A 1 211 ? -3.048 -3.520 -15.034 1.00 91.00 211 PRO A O 1
ATOM 1617 N N . GLU A 1 212 ? -4.029 -1.575 -15.605 1.00 84.62 212 GLU A N 1
ATOM 1618 C CA . G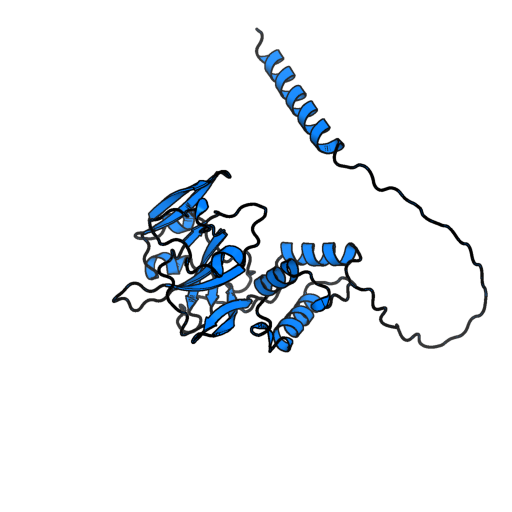LU A 1 212 ? -3.853 -1.722 -17.061 1.00 84.62 212 GLU A CA 1
ATOM 1619 C C . GLU A 1 212 ? -2.760 -0.805 -17.628 1.00 84.62 212 GLU A C 1
ATOM 1621 O O . GLU A 1 212 ? -2.331 -0.981 -18.768 1.00 84.62 212 GLU A O 1
ATOM 1626 N N . THR A 1 213 ? -2.293 0.159 -16.833 1.00 79.75 213 THR A N 1
ATOM 1627 C CA . THR A 1 213 ? -1.252 1.124 -17.197 1.00 79.75 213 THR A CA 1
ATOM 1628 C C . THR A 1 213 ? -0.273 1.298 -16.046 1.00 79.75 213 THR A C 1
ATOM 1630 O O . THR A 1 213 ? -0.671 1.267 -14.880 1.00 79.75 213 THR A O 1
ATOM 1633 N N . PHE A 1 214 ? 0.995 1.546 -16.374 1.00 83.81 214 PHE A N 1
ATOM 1634 C CA . PHE A 1 214 ? 1.941 2.077 -15.395 1.00 83.81 214 PHE A CA 1
ATOM 1635 C C . PHE A 1 214 ? 1.509 3.479 -14.949 1.00 83.81 214 PHE A C 1
ATOM 1637 O O . PHE A 1 214 ? 0.891 4.220 -15.717 1.00 83.81 214 PHE A O 1
ATOM 1644 N N . SER A 1 215 ? 1.848 3.840 -13.713 1.00 86.06 215 SER A N 1
ATOM 1645 C CA . SER A 1 215 ? 1.818 5.228 -13.261 1.00 86.06 215 SER A CA 1
ATOM 1646 C C . SER A 1 215 ? 2.743 6.081 -14.132 1.00 86.06 215 SER A C 1
ATOM 1648 O O . SER A 1 215 ? 3.714 5.590 -14.720 1.00 86.06 215 SER A O 1
ATOM 1650 N N . GLU A 1 216 ? 2.472 7.382 -14.192 1.00 86.19 216 GLU A N 1
ATOM 1651 C CA . GLU A 1 216 ? 3.315 8.328 -14.932 1.00 86.19 216 GLU A CA 1
ATOM 1652 C C . GLU A 1 216 ? 4.768 8.302 -14.424 1.00 86.19 216 GLU A C 1
ATOM 1654 O O . GLU A 1 216 ? 5.712 8.278 -15.216 1.00 86.19 216 GLU A O 1
ATOM 1659 N N . SER A 1 217 ? 4.948 8.197 -13.103 1.00 87.81 217 SER A N 1
ATOM 1660 C CA . SER A 1 217 ? 6.267 8.106 -12.462 1.00 87.81 217 SER A CA 1
ATOM 1661 C C . SER A 1 217 ? 7.030 6.846 -12.877 1.00 87.81 217 SER A C 1
ATOM 1663 O O . SER A 1 217 ? 8.205 6.924 -13.234 1.00 87.81 217 SER A O 1
ATOM 1665 N N . MET A 1 218 ? 6.372 5.684 -12.872 1.00 88.00 218 MET A N 1
ATOM 1666 C CA . MET A 1 218 ? 6.989 4.428 -13.298 1.00 88.00 218 MET A CA 1
ATOM 1667 C C . MET A 1 218 ? 7.351 4.450 -14.778 1.00 88.00 218 MET A C 1
ATOM 1669 O O . MET A 1 218 ? 8.444 4.031 -15.157 1.00 88.00 218 MET A O 1
ATOM 1673 N N . HIS A 1 219 ? 6.452 4.968 -15.613 1.00 85.94 219 HIS A N 1
ATOM 1674 C CA . HIS A 1 219 ? 6.726 5.137 -17.031 1.00 85.94 219 HIS A CA 1
ATOM 1675 C C . HIS A 1 219 ? 7.980 5.998 -17.248 1.00 85.94 219 HIS A C 1
ATOM 1677 O O . HIS A 1 219 ? 8.890 5.576 -17.962 1.00 85.94 219 HIS A O 1
ATOM 1683 N N . SER A 1 220 ? 8.077 7.144 -16.564 1.00 86.94 220 SER A N 1
ATOM 1684 C CA . SER A 1 220 ? 9.262 8.010 -16.603 1.00 86.94 220 SER A CA 1
ATOM 1685 C C . SER A 1 220 ? 10.531 7.274 -16.163 1.00 86.94 220 SER A C 1
ATOM 1687 O O . SER A 1 220 ? 11.544 7.345 -16.851 1.00 86.94 220 SER A O 1
ATOM 1689 N N . TRP A 1 221 ? 10.485 6.519 -15.061 1.00 88.38 221 TRP A N 1
ATOM 1690 C CA . TRP A 1 221 ? 11.642 5.763 -14.569 1.00 88.38 221 TRP A CA 1
ATOM 1691 C C . TRP A 1 221 ? 12.109 4.670 -15.528 1.00 88.38 221 TRP A C 1
ATOM 1693 O O . TRP A 1 221 ? 13.314 4.485 -15.691 1.00 88.38 221 TRP A O 1
ATOM 1703 N N . LEU A 1 222 ? 11.187 3.948 -16.170 1.00 87.38 222 LEU A N 1
ATOM 1704 C CA . LEU A 1 222 ? 11.535 2.926 -17.160 1.00 87.38 222 LEU A CA 1
ATOM 1705 C C . LEU A 1 222 ? 12.191 3.553 -18.396 1.00 87.38 222 LEU A C 1
ATOM 1707 O O . LEU A 1 222 ? 13.184 3.021 -18.895 1.00 87.38 222 LEU A O 1
ATOM 1711 N N . VAL A 1 223 ? 11.680 4.701 -18.855 1.00 85.62 223 VAL A N 1
ATOM 1712 C CA . VAL A 1 223 ? 12.270 5.456 -19.968 1.00 85.62 223 VAL A CA 1
ATOM 1713 C C . VAL A 1 223 ? 13.660 5.965 -19.603 1.00 85.62 223 VAL A C 1
ATOM 1715 O O . VAL A 1 223 ? 14.600 5.721 -20.359 1.00 85.62 223 VAL A O 1
ATOM 1718 N N . ASP A 1 224 ? 13.827 6.609 -18.449 1.00 87.56 224 ASP A N 1
ATOM 1719 C CA . ASP A 1 224 ? 15.124 7.120 -17.990 1.00 87.56 224 ASP A CA 1
ATOM 1720 C C . ASP A 1 224 ? 16.149 5.988 -17.841 1.00 87.56 224 ASP A C 1
ATOM 1722 O O . ASP A 1 224 ? 17.290 6.101 -18.299 1.00 87.56 224 ASP A O 1
ATOM 1726 N N . PHE A 1 225 ? 15.730 4.859 -17.259 1.00 87.62 225 PHE A N 1
ATOM 1727 C CA . PHE A 1 225 ? 16.578 3.684 -17.086 1.00 87.62 225 PHE A CA 1
ATOM 1728 C C . PHE A 1 225 ? 17.042 3.104 -18.428 1.00 87.62 225 PHE A C 1
ATOM 1730 O O . PHE A 1 225 ? 18.232 2.828 -18.598 1.00 87.62 225 PHE A O 1
ATOM 1737 N N . ALA A 1 226 ? 16.130 2.954 -19.392 1.00 84.12 226 ALA A N 1
ATOM 1738 C CA . ALA A 1 226 ? 16.469 2.465 -20.723 1.00 84.12 226 ALA A CA 1
ATOM 1739 C C . ALA A 1 226 ? 17.383 3.436 -21.486 1.00 84.12 226 ALA A C 1
ATOM 1741 O O . ALA A 1 226 ? 18.367 3.019 -22.099 1.00 84.12 226 ALA A O 1
ATOM 1742 N N . SER A 1 227 ? 17.086 4.735 -21.407 1.00 82.50 227 SER A N 1
ATOM 1743 C CA . SER A 1 227 ? 17.815 5.805 -22.103 1.00 82.50 227 SER A CA 1
ATOM 1744 C C . SER A 1 227 ? 19.257 5.950 -21.613 1.00 82.50 227 SER A C 1
ATOM 1746 O O . SER A 1 227 ? 20.134 6.344 -22.377 1.00 82.50 227 SER A O 1
ATOM 1748 N N . ALA A 1 228 ? 19.526 5.593 -20.355 1.00 84.31 228 ALA A N 1
ATOM 1749 C CA . ALA A 1 228 ? 20.865 5.597 -19.774 1.00 84.31 228 ALA A CA 1
ATOM 1750 C C . ALA A 1 228 ? 21.783 4.469 -20.300 1.00 84.31 228 ALA A C 1
ATOM 1752 O O . ALA A 1 228 ? 22.912 4.344 -19.832 1.00 84.31 228 ALA A O 1
ATOM 1753 N N . GLY A 1 229 ? 21.323 3.637 -21.246 1.00 70.81 229 GLY A N 1
ATOM 1754 C CA . GLY A 1 229 ? 22.103 2.518 -21.789 1.00 70.81 229 GLY A CA 1
ATOM 1755 C C . GLY A 1 229 ? 22.258 1.347 -20.814 1.00 70.81 229 GLY A C 1
ATOM 1756 O O . GLY A 1 229 ? 23.085 0.468 -21.033 1.00 70.81 229 GLY A O 1
ATOM 1757 N N . ASN A 1 230 ? 21.459 1.329 -19.743 1.00 65.50 230 ASN A N 1
ATOM 1758 C CA . ASN A 1 230 ? 21.446 0.253 -18.750 1.00 65.50 230 ASN A CA 1
ATOM 1759 C C . ASN A 1 230 ? 20.605 -0.953 -19.198 1.00 65.50 230 ASN A C 1
ATOM 1761 O O . ASN A 1 230 ? 20.615 -1.988 -18.536 1.00 65.50 230 ASN A O 1
ATOM 1765 N N . ALA A 1 231 ? 19.886 -0.826 -20.317 1.00 59.72 231 ALA A N 1
ATOM 1766 C CA . ALA A 1 231 ? 19.309 -1.954 -21.027 1.00 59.72 231 ALA A CA 1
ATOM 1767 C C . ALA A 1 231 ? 20.421 -2.636 -21.828 1.00 59.72 231 ALA A C 1
ATOM 1769 O O . ALA A 1 231 ? 21.079 -1.990 -22.648 1.00 59.72 231 ALA A O 1
ATOM 1770 N N . THR A 1 232 ? 20.634 -3.934 -21.612 1.00 49.34 232 THR A N 1
ATOM 1771 C CA . THR A 1 232 ? 21.548 -4.704 -22.451 1.00 49.34 232 THR A CA 1
ATOM 1772 C C . THR A 1 232 ? 21.023 -4.628 -23.883 1.00 49.34 232 THR A C 1
ATOM 1774 O O . THR A 1 232 ? 19.984 -5.202 -24.199 1.00 49.34 232 THR A O 1
ATOM 1777 N N . THR A 1 233 ? 21.704 -3.890 -24.759 1.00 42.72 233 THR A N 1
ATOM 1778 C CA . THR A 1 233 ? 21.413 -3.870 -26.192 1.00 42.72 233 THR A CA 1
ATOM 1779 C C . THR A 1 233 ? 21.687 -5.260 -26.747 1.00 42.72 233 THR A C 1
ATOM 1781 O O . THR A 1 233 ? 22.771 -5.548 -27.241 1.00 42.72 233 THR A O 1
ATOM 1784 N N . ALA A 1 234 ? 20.707 -6.157 -26.670 1.00 36.12 234 ALA A N 1
ATOM 1785 C CA . ALA A 1 234 ? 20.621 -7.253 -27.611 1.00 36.12 234 ALA A CA 1
ATOM 1786 C C . ALA A 1 234 ? 20.099 -6.637 -28.916 1.00 36.12 234 ALA A C 1
ATOM 1788 O O . ALA A 1 234 ? 18.939 -6.217 -28.970 1.00 36.12 234 ALA A O 1
ATOM 1789 N N . PRO A 1 235 ? 20.916 -6.526 -29.978 1.00 35.66 235 PRO A N 1
ATOM 1790 C CA . PRO A 1 235 ? 20.399 -6.102 -31.261 1.00 35.66 235 PRO A CA 1
ATOM 1791 C C . PRO A 1 235 ? 19.463 -7.213 -31.730 1.00 35.66 235 PRO A C 1
ATOM 1793 O O . PRO A 1 235 ? 19.914 -8.314 -32.055 1.00 35.66 235 PRO A O 1
ATOM 1796 N N . LYS A 1 236 ? 18.154 -6.952 -31.789 1.00 37.28 236 LYS A N 1
ATOM 1797 C CA . LYS A 1 236 ? 17.300 -7.753 -32.662 1.00 37.28 236 LYS A CA 1
ATOM 1798 C C . LYS A 1 236 ? 17.810 -7.514 -34.072 1.00 37.28 236 LYS A C 1
ATOM 1800 O O . LYS A 1 236 ? 17.714 -6.410 -34.602 1.00 37.28 236 LYS A O 1
ATOM 1805 N N . THR A 1 237 ? 18.399 -8.555 -34.647 1.00 30.52 237 THR A N 1
ATOM 1806 C CA . THR A 1 237 ? 18.689 -8.654 -36.069 1.00 30.52 237 THR A CA 1
ATOM 1807 C C . THR A 1 237 ? 17.391 -8.361 -36.813 1.00 30.52 237 THR A C 1
ATOM 1809 O O . THR A 1 237 ? 16.520 -9.220 -36.938 1.00 30.52 237 THR A O 1
ATOM 1812 N N . VAL A 1 238 ? 17.233 -7.121 -37.271 1.00 36.00 238 VAL A N 1
ATOM 1813 C CA . VAL A 1 238 ? 16.289 -6.805 -38.333 1.00 36.00 238 VAL A CA 1
ATOM 1814 C C . VAL A 1 238 ? 16.779 -7.623 -39.514 1.00 36.00 238 VAL A C 1
ATOM 1816 O O . VAL A 1 238 ? 17.846 -7.341 -40.046 1.00 36.00 238 VAL A O 1
ATOM 1819 N N . VAL A 1 239 ? 16.061 -8.690 -39.859 1.00 33.53 239 VAL A N 1
ATOM 1820 C CA . VAL A 1 239 ? 16.298 -9.439 -41.094 1.00 33.53 239 VAL A CA 1
ATOM 1821 C C . VAL A 1 239 ? 16.093 -8.449 -42.243 1.00 33.53 239 VAL A C 1
ATOM 1823 O O . VAL A 1 239 ? 14.957 -8.016 -42.450 1.00 33.53 239 VAL A O 1
ATOM 1826 N N . PRO A 1 240 ? 17.140 -8.040 -42.983 1.00 33.16 240 PRO A N 1
ATOM 1827 C CA . PRO A 1 240 ? 16.960 -7.153 -44.113 1.00 33.16 240 PRO A CA 1
ATOM 1828 C C . PRO A 1 240 ? 16.551 -8.011 -45.305 1.00 33.16 240 PRO A C 1
ATOM 1830 O O . PRO A 1 240 ? 17.292 -8.895 -45.743 1.00 33.16 240 PRO A O 1
ATOM 1833 N N . THR A 1 241 ? 15.368 -7.738 -45.845 1.00 32.59 241 THR A N 1
ATOM 1834 C CA . THR A 1 241 ? 14.989 -8.174 -47.187 1.00 32.59 241 THR A CA 1
ATOM 1835 C C . THR A 1 241 ? 16.057 -7.697 -48.172 1.00 32.59 241 THR A C 1
ATOM 1837 O O . THR A 1 241 ? 16.380 -6.515 -48.261 1.00 32.59 241 THR A O 1
ATOM 1840 N N . THR A 1 242 ? 16.633 -8.662 -48.877 1.00 31.83 242 THR A N 1
ATOM 1841 C CA . THR A 1 242 ? 17.740 -8.560 -49.828 1.00 31.83 242 THR A CA 1
ATOM 1842 C C . THR A 1 242 ? 17.507 -7.539 -50.944 1.00 31.83 242 THR A C 1
ATOM 1844 O O . THR A 1 242 ? 16.523 -7.658 -51.669 1.00 31.83 242 THR A O 1
ATOM 1847 N N . THR A 1 243 ? 18.467 -6.639 -51.186 1.00 30.02 243 THR A N 1
ATOM 1848 C CA . THR A 1 243 ? 18.904 -6.197 -52.532 1.00 30.02 243 THR A CA 1
ATOM 1849 C C . THR A 1 243 ? 20.337 -5.634 -52.418 1.00 30.02 243 THR A C 1
ATOM 1851 O O . THR A 1 243 ? 20.592 -4.871 -51.487 1.00 30.02 243 THR A O 1
ATOM 1854 N N . PRO A 1 244 ? 21.294 -6.018 -53.289 1.00 32.78 244 PRO A N 1
ATOM 1855 C CA . PRO A 1 244 ? 22.709 -5.696 -53.110 1.00 32.78 244 PRO A CA 1
ATOM 1856 C C . PRO A 1 244 ? 23.102 -4.378 -53.791 1.00 32.78 244 PRO A C 1
ATOM 1858 O O . PRO A 1 244 ? 22.866 -4.218 -54.986 1.00 32.78 244 PRO A O 1
ATOM 1861 N N . THR A 1 245 ? 23.806 -3.503 -53.068 1.00 29.14 245 THR A N 1
ATOM 1862 C CA . THR A 1 245 ? 24.641 -2.453 -53.673 1.00 29.14 245 THR A CA 1
ATOM 1863 C C . THR A 1 245 ? 25.936 -2.296 -52.876 1.00 29.14 245 THR A C 1
ATOM 1865 O O . THR A 1 245 ? 25.940 -2.261 -51.649 1.00 29.14 245 THR A O 1
ATOM 1868 N N . THR A 1 246 ? 27.035 -2.277 -53.619 1.00 30.58 246 THR A N 1
ATOM 1869 C CA . THR A 1 246 ? 28.445 -2.377 -53.230 1.00 30.58 246 THR A CA 1
ATOM 1870 C C . THR A 1 246 ? 29.042 -1.063 -52.695 1.00 30.58 246 THR A C 1
ATOM 1872 O O . THR A 1 246 ? 28.572 0.009 -53.062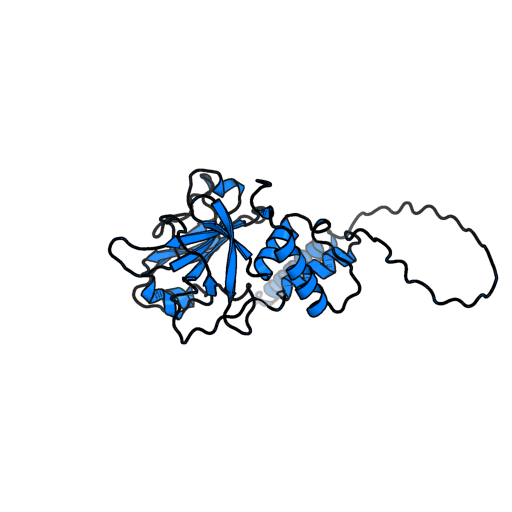 1.00 30.58 246 THR A O 1
ATOM 1875 N N . ALA A 1 247 ? 30.184 -1.205 -51.996 1.00 30.41 247 ALA A N 1
ATOM 1876 C CA . ALA A 1 247 ? 31.210 -0.204 -51.626 1.00 30.41 247 ALA A CA 1
ATOM 1877 C C . ALA A 1 247 ? 30.929 0.620 -50.349 1.00 30.41 247 ALA A C 1
ATOM 1879 O O . ALA A 1 247 ? 29.799 1.002 -50.096 1.00 30.41 247 ALA A O 1
ATOM 1880 N N . SER A 1 248 ? 31.892 0.950 -49.483 1.00 29.27 248 SER A N 1
ATOM 1881 C CA . SER A 1 248 ? 33.342 0.703 -49.396 1.00 29.27 248 SER A CA 1
ATOM 1882 C C . SER A 1 248 ? 33.798 1.038 -47.966 1.00 29.27 248 SER A C 1
ATOM 1884 O O . SER A 1 248 ? 33.184 1.870 -47.303 1.00 29.27 248 SER A O 1
ATOM 1886 N N . LEU A 1 249 ? 34.879 0.390 -47.527 1.00 33.66 249 LEU A N 1
ATOM 1887 C CA . LEU A 1 249 ? 35.589 0.594 -46.260 1.00 33.66 249 LEU A CA 1
ATOM 1888 C C . LEU A 1 249 ? 36.078 2.038 -46.094 1.00 33.66 249 LEU A C 1
ATOM 1890 O O . LEU A 1 249 ? 36.591 2.598 -47.057 1.00 33.66 249 LEU A O 1
ATOM 1894 N N . ASN A 1 250 ? 35.994 2.565 -44.871 1.00 34.00 250 ASN A N 1
ATOM 1895 C CA . ASN A 1 250 ? 36.971 3.486 -44.290 1.00 34.00 250 ASN A CA 1
ATOM 1896 C C . ASN A 1 250 ? 36.928 3.330 -42.762 1.00 34.00 250 ASN A C 1
ATOM 1898 O O . ASN A 1 250 ? 35.923 3.644 -42.125 1.00 34.00 250 ASN A O 1
ATOM 1902 N N . ASP A 1 251 ? 38.023 2.799 -42.220 1.00 32.62 251 ASP A N 1
ATOM 1903 C CA . ASP A 1 251 ? 38.386 2.861 -40.809 1.00 32.62 251 ASP A CA 1
ATOM 1904 C C . ASP A 1 251 ? 38.754 4.302 -40.445 1.00 32.62 251 ASP A C 1
ATOM 1906 O O . ASP A 1 251 ? 39.549 4.927 -41.148 1.00 32.62 251 ASP A O 1
ATOM 1910 N N . GLU A 1 252 ? 38.280 4.792 -39.302 1.00 30.45 252 GLU A N 1
ATOM 1911 C CA . GLU A 1 252 ? 39.044 5.784 -38.551 1.00 30.45 252 GLU A CA 1
ATOM 1912 C C . GLU A 1 252 ? 38.845 5.588 -37.046 1.00 30.45 252 GLU A C 1
ATOM 1914 O O . GLU A 1 252 ? 37.746 5.657 -36.497 1.00 30.45 252 GLU A O 1
ATOM 1919 N N . SER A 1 253 ? 39.959 5.276 -36.394 1.00 34.72 253 SER A N 1
ATOM 1920 C CA . SER A 1 253 ? 40.128 5.155 -34.956 1.00 34.72 253 SER A CA 1
ATOM 1921 C C . SER A 1 253 ? 40.033 6.521 -34.279 1.00 34.72 253 SER A C 1
ATOM 1923 O O . SER A 1 253 ? 40.755 7.438 -34.668 1.00 34.72 253 SER A O 1
ATOM 1925 N N . SER A 1 254 ? 39.283 6.627 -33.184 1.00 32.22 254 SER A N 1
ATOM 1926 C CA . SER A 1 254 ? 39.517 7.685 -32.200 1.00 32.22 254 SER A CA 1
ATOM 1927 C C . SER A 1 254 ? 39.288 7.154 -30.788 1.00 32.22 254 SER A C 1
ATOM 1929 O O . SER A 1 254 ? 38.212 6.665 -30.451 1.00 32.22 254 SER A O 1
ATOM 1931 N N . ASN A 1 255 ? 40.346 7.219 -29.981 1.00 40.31 255 ASN A N 1
ATOM 1932 C CA . ASN A 1 255 ? 40.326 6.962 -28.548 1.00 40.31 255 ASN A CA 1
ATOM 1933 C C . ASN A 1 255 ? 39.639 8.134 -27.839 1.00 40.31 255 ASN A C 1
ATOM 1935 O O . ASN A 1 255 ? 40.257 9.187 -27.685 1.00 40.31 255 ASN A O 1
ATOM 1939 N N . ASP A 1 256 ? 38.425 7.934 -27.331 1.00 30.81 256 ASP A N 1
ATOM 1940 C CA . ASP A 1 256 ? 37.800 8.891 -26.418 1.00 30.81 256 ASP A CA 1
ATOM 1941 C C . ASP A 1 256 ? 38.162 8.564 -24.969 1.00 30.81 256 ASP A C 1
ATOM 1943 O O . ASP A 1 256 ? 37.617 7.673 -24.320 1.00 30.81 256 ASP A O 1
ATOM 1947 N N . THR A 1 257 ? 39.117 9.336 -24.453 1.00 37.00 257 THR A N 1
ATOM 1948 C CA . THR A 1 257 ? 39.307 9.533 -23.017 1.00 37.00 257 THR A CA 1
ATOM 1949 C C . THR A 1 257 ? 38.583 10.830 -22.659 1.00 37.00 257 THR A C 1
ATOM 1951 O O . THR A 1 257 ? 39.120 11.910 -22.889 1.00 37.00 257 THR A O 1
ATOM 1954 N N . ALA A 1 258 ? 37.365 10.747 -22.119 1.00 34.28 258 ALA A N 1
ATOM 1955 C CA . ALA A 1 258 ? 36.619 11.916 -21.654 1.00 34.28 258 ALA A CA 1
ATOM 1956 C C . ALA A 1 258 ? 36.331 11.820 -20.149 1.00 34.28 258 ALA A C 1
ATOM 1958 O O . ALA A 1 258 ? 35.633 10.937 -19.655 1.00 34.28 258 ALA A O 1
ATOM 1959 N N . ILE A 1 259 ? 36.934 12.764 -19.436 1.00 37.03 259 ILE A N 1
ATOM 1960 C CA . ILE A 1 259 ? 36.838 13.043 -18.006 1.00 37.03 259 ILE A CA 1
ATOM 1961 C C . ILE A 1 259 ? 35.428 13.561 -17.678 1.00 37.03 259 ILE A C 1
ATOM 1963 O O . ILE A 1 259 ? 34.997 14.561 -18.245 1.00 37.03 259 ILE A O 1
ATOM 1967 N N . ILE A 1 260 ? 34.735 12.942 -16.715 1.00 36.19 260 ILE A N 1
ATOM 1968 C CA . ILE A 1 260 ? 33.489 13.468 -16.130 1.00 36.19 260 ILE A CA 1
ATOM 1969 C C . ILE A 1 260 ? 33.831 14.170 -14.809 1.00 36.19 260 ILE A C 1
ATOM 1971 O O . ILE A 1 260 ? 34.002 13.521 -13.779 1.00 36.19 260 ILE A O 1
ATOM 1975 N N . ILE A 1 261 ? 33.913 15.504 -14.826 1.00 34.81 261 ILE A N 1
ATOM 1976 C CA . ILE A 1 261 ? 33.825 16.350 -13.626 1.00 34.81 261 ILE A CA 1
ATOM 1977 C C . ILE A 1 261 ? 32.919 17.548 -13.935 1.00 34.81 261 ILE A C 1
ATOM 1979 O O . ILE A 1 261 ? 33.248 18.374 -14.779 1.00 34.81 261 ILE A O 1
ATOM 1983 N N . GLY A 1 262 ? 31.839 17.688 -13.157 1.00 30.23 262 GLY A N 1
ATOM 1984 C CA . GLY A 1 262 ? 31.347 19.002 -12.731 1.00 30.23 262 GLY A CA 1
ATOM 1985 C C . GLY A 1 262 ? 30.002 19.481 -13.283 1.00 30.23 262 GLY A C 1
ATOM 1986 O O . GLY A 1 262 ? 29.967 20.323 -14.169 1.00 30.23 262 GLY A O 1
ATOM 1987 N N . ALA A 1 263 ? 28.898 19.089 -12.636 1.00 37.34 263 ALA A N 1
ATOM 1988 C CA . ALA A 1 263 ? 27.638 19.845 -12.688 1.00 37.34 263 ALA A CA 1
ATOM 1989 C C . ALA A 1 263 ? 26.841 19.778 -11.366 1.00 37.34 263 ALA A C 1
ATOM 1991 O O . ALA A 1 263 ? 25.638 19.552 -11.367 1.00 37.34 263 ALA A O 1
ATOM 1992 N N . VAL A 1 264 ? 27.502 19.993 -10.218 1.00 43.19 264 VAL A N 1
ATOM 1993 C CA . VAL A 1 264 ? 26.816 20.186 -8.912 1.00 43.19 264 VAL A CA 1
ATOM 1994 C C . VAL A 1 264 ? 27.099 21.570 -8.292 1.00 43.19 264 VAL A C 1
ATOM 1996 O O . VAL A 1 264 ? 26.424 21.992 -7.359 1.00 43.19 264 VAL A O 1
ATOM 1999 N N . ALA A 1 265 ? 28.011 22.371 -8.855 1.00 43.06 265 ALA A N 1
ATOM 2000 C CA . ALA A 1 265 ? 28.333 23.699 -8.311 1.00 43.06 265 ALA A CA 1
ATOM 2001 C C . ALA A 1 265 ? 27.390 24.838 -8.772 1.00 43.06 265 ALA A C 1
ATOM 2003 O O . ALA A 1 265 ? 27.361 25.897 -8.148 1.00 43.06 265 ALA A O 1
ATOM 2004 N N . GLY A 1 266 ? 26.599 24.644 -9.836 1.00 42.38 266 GLY A N 1
ATOM 2005 C CA . GLY A 1 266 ? 25.777 25.717 -10.421 1.00 42.38 266 GLY A CA 1
ATOM 2006 C C . GLY A 1 266 ? 24.485 26.031 -9.657 1.00 42.38 266 GLY A C 1
ATOM 2007 O O . GLY A 1 266 ? 24.098 27.192 -9.541 1.00 42.38 266 GLY A O 1
ATOM 2008 N N . VAL A 1 267 ? 23.831 2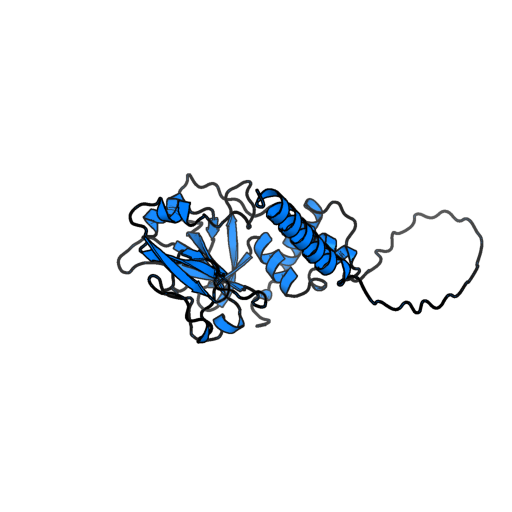5.014 -9.087 1.00 50.03 267 VAL A N 1
ATOM 2009 C CA . VAL A 1 267 ? 22.499 25.177 -8.472 1.00 50.03 267 VAL A CA 1
ATOM 2010 C C . VAL A 1 267 ? 22.596 25.776 -7.065 1.00 50.03 267 VAL A C 1
ATOM 2012 O O . VAL A 1 267 ? 21.808 26.649 -6.702 1.00 50.03 267 VAL A O 1
ATOM 2015 N N . VAL A 1 268 ? 23.619 25.392 -6.293 1.00 53.47 268 VAL A N 1
ATOM 2016 C CA . VAL A 1 268 ? 23.830 25.918 -4.932 1.00 53.47 268 VAL A CA 1
ATOM 2017 C C . VAL A 1 268 ? 24.305 27.377 -4.970 1.00 53.47 268 VAL A C 1
ATOM 2019 O O . VAL A 1 268 ? 23.819 28.201 -4.197 1.00 53.47 268 VAL A O 1
ATOM 2022 N N . GLY A 1 269 ? 25.182 27.734 -5.917 1.00 53.12 269 GLY A N 1
ATOM 2023 C CA . GLY A 1 269 ? 25.642 29.116 -6.092 1.00 53.12 269 GLY A CA 1
ATOM 2024 C C . GLY A 1 269 ? 24.520 30.077 -6.502 1.00 53.12 269 GLY A C 1
ATOM 2025 O O . GLY A 1 269 ? 24.422 31.177 -5.955 1.00 53.12 269 GLY A O 1
ATOM 2026 N N . GLY A 1 270 ? 23.631 29.646 -7.406 1.00 60.28 270 GLY A N 1
ATOM 2027 C CA . GLY A 1 270 ? 22.489 30.446 -7.862 1.00 60.28 270 GLY A CA 1
ATOM 2028 C C . GLY A 1 270 ? 21.456 30.721 -6.764 1.00 60.28 270 GLY A C 1
ATOM 2029 O O . GLY A 1 270 ? 20.976 31.849 -6.638 1.00 60.28 270 GLY A O 1
ATOM 2030 N N . LEU A 1 271 ? 21.161 29.728 -5.918 1.00 61.84 271 LEU A N 1
ATOM 2031 C CA . LEU A 1 271 ? 20.207 29.878 -4.812 1.00 61.84 271 LEU A CA 1
ATOM 2032 C C . LEU A 1 271 ? 20.722 30.818 -3.714 1.00 61.84 271 LEU A C 1
ATOM 2034 O O . LEU A 1 271 ? 19.966 31.655 -3.221 1.00 61.84 271 LEU A O 1
ATOM 2038 N N . VAL A 1 272 ? 22.012 30.751 -3.373 1.00 70.31 272 VAL A N 1
ATOM 2039 C CA . VAL A 1 272 ? 22.607 31.648 -2.366 1.00 70.31 272 VAL A CA 1
ATOM 2040 C C . VAL A 1 272 ? 22.622 33.100 -2.858 1.00 70.31 272 VAL A C 1
ATOM 2042 O O . VAL A 1 272 ? 22.266 34.009 -2.105 1.00 70.31 272 VAL A O 1
ATOM 2045 N N . LEU A 1 273 ? 22.949 33.332 -4.134 1.00 69.62 273 LEU A N 1
ATOM 2046 C CA . LEU A 1 273 ? 22.920 34.670 -4.734 1.00 69.62 273 LEU A CA 1
ATOM 2047 C C . LEU A 1 273 ? 21.500 35.245 -4.811 1.00 69.62 273 LEU A C 1
ATOM 2049 O O . LEU A 1 273 ? 21.310 36.420 -4.501 1.00 69.62 273 LEU A O 1
ATOM 2053 N N . ALA A 1 274 ? 20.495 34.429 -5.140 1.00 73.06 274 ALA A N 1
ATOM 2054 C CA . ALA A 1 274 ? 19.096 34.858 -5.175 1.00 73.06 274 ALA A CA 1
ATOM 2055 C C . ALA A 1 274 ? 18.560 35.234 -3.781 1.00 73.06 274 ALA A C 1
ATOM 2057 O O . ALA A 1 274 ? 17.888 36.257 -3.630 1.00 73.06 274 ALA A O 1
ATOM 2058 N N . VAL A 1 275 ? 18.905 34.463 -2.743 1.00 78.50 275 VAL A N 1
ATOM 2059 C CA . VAL A 1 275 ? 18.512 34.761 -1.355 1.00 78.50 275 VAL A CA 1
ATOM 2060 C C . VAL A 1 275 ? 19.192 36.036 -0.847 1.00 78.50 275 VAL A C 1
ATOM 2062 O O . VAL A 1 275 ? 18.528 36.884 -0.248 1.00 78.50 275 VAL A O 1
ATOM 2065 N N . LEU A 1 276 ? 20.483 36.237 -1.141 1.00 75.38 276 LEU A N 1
ATOM 2066 C CA . LEU A 1 276 ? 21.193 37.478 -0.800 1.00 75.38 276 LEU A CA 1
ATOM 2067 C C . LEU A 1 276 ? 20.617 38.691 -1.554 1.00 75.38 276 LEU A C 1
ATOM 2069 O O . LEU A 1 276 ? 20.380 39.729 -0.934 1.00 75.38 276 LEU A O 1
ATOM 2073 N N . LEU A 1 277 ? 20.288 38.507 -2.840 1.00 77.00 277 LEU A N 1
ATOM 2074 C CA . LEU A 1 277 ? 19.348 39.288 -3.657 1.00 77.00 277 LEU A CA 1
ATOM 2075 C C . LEU A 1 277 ? 18.178 39.849 -2.838 1.00 77.00 277 LEU A C 1
ATOM 2077 O O . LEU A 1 277 ? 18.069 41.043 -2.534 1.00 77.00 277 LEU A O 1
ATOM 2081 N N . VAL A 1 278 ? 17.289 38.937 -2.462 1.00 78.25 278 VAL A N 1
ATOM 2082 C CA . VAL A 1 278 ? 16.020 39.253 -1.806 1.00 78.25 278 VAL A CA 1
ATOM 2083 C C . VAL A 1 278 ? 16.232 39.926 -0.448 1.00 78.25 278 VAL A C 1
ATOM 2085 O O . VAL A 1 278 ? 15.524 40.881 -0.122 1.00 78.25 278 VAL A O 1
ATOM 2088 N N . LEU A 1 279 ? 17.222 39.497 0.338 1.00 74.38 279 LEU A N 1
ATOM 2089 C CA . LEU A 1 279 ? 17.490 40.077 1.658 1.00 74.38 279 LEU A CA 1
ATOM 2090 C C . LEU A 1 279 ? 18.012 41.521 1.576 1.00 74.38 279 LEU A C 1
ATOM 2092 O O . LEU A 1 279 ? 17.592 42.365 2.373 1.00 74.38 279 LEU A O 1
ATOM 2096 N N . VAL A 1 280 ? 18.861 41.843 0.593 1.00 76.62 280 VAL A N 1
ATOM 2097 C CA . VAL A 1 280 ? 19.360 43.215 0.380 1.00 76.62 280 VAL A CA 1
ATOM 2098 C C . VAL A 1 280 ? 18.240 44.140 -0.107 1.00 76.62 280 VAL A C 1
ATOM 2100 O O . VAL A 1 280 ? 18.101 45.255 0.403 1.00 76.62 280 VAL A O 1
ATOM 2103 N N . PHE A 1 281 ? 17.382 43.676 -1.023 1.00 71.62 281 PHE A N 1
ATOM 2104 C CA . PHE A 1 281 ? 16.233 44.464 -1.487 1.00 71.62 281 PHE A CA 1
ATOM 2105 C C . PHE A 1 281 ? 15.182 44.692 -0.391 1.00 71.62 281 PHE A C 1
ATOM 2107 O O . PHE A 1 281 ? 14.605 45.778 -0.317 1.00 71.62 281 PHE A O 1
ATOM 2114 N N . ARG A 1 282 ? 14.962 43.719 0.505 1.00 72.38 282 ARG A N 1
ATOM 2115 C CA . ARG A 1 282 ? 14.053 43.887 1.653 1.00 72.38 282 ARG A CA 1
ATOM 2116 C C . ARG A 1 282 ? 14.610 44.841 2.706 1.00 72.38 282 ARG A C 1
ATOM 2118 O O . ARG A 1 282 ? 13.845 45.630 3.249 1.00 72.38 282 ARG A O 1
ATOM 2125 N N . ARG A 1 283 ? 15.927 44.836 2.947 1.00 67.62 283 ARG A N 1
ATOM 2126 C CA . ARG A 1 283 ? 16.571 45.797 3.860 1.00 67.62 283 ARG A CA 1
ATOM 2127 C C . ARG A 1 283 ? 16.532 47.233 3.336 1.00 67.62 283 ARG A C 1
ATOM 2129 O O . ARG A 1 283 ? 16.315 48.143 4.125 1.00 67.62 283 ARG A O 1
ATOM 2136 N N . ARG A 1 284 ? 16.657 47.445 2.021 1.00 61.94 284 ARG A N 1
ATOM 2137 C CA . ARG A 1 284 ? 16.554 48.788 1.416 1.00 61.94 284 ARG A CA 1
ATOM 2138 C C . ARG A 1 284 ? 15.148 49.394 1.460 1.00 61.94 284 ARG A C 1
ATOM 2140 O O . ARG A 1 284 ? 15.038 50.609 1.446 1.00 61.94 284 ARG A O 1
ATOM 2147 N N . LYS A 1 285 ? 14.090 48.578 1.542 1.00 55.59 285 LYS A N 1
ATOM 2148 C CA . LYS A 1 285 ? 12.701 49.055 1.706 1.00 55.59 285 LYS A CA 1
ATOM 2149 C C . LYS A 1 285 ? 12.298 49.327 3.163 1.00 55.59 285 LYS A C 1
ATOM 2151 O O . LYS A 1 285 ? 11.202 49.823 3.386 1.00 55.59 285 LYS A O 1
ATOM 2156 N N . ALA A 1 286 ? 13.145 48.975 4.132 1.00 52.38 286 ALA A N 1
ATOM 2157 C CA . ALA A 1 286 ? 12.863 49.101 5.564 1.00 52.38 286 ALA A CA 1
ATOM 2158 C C . ALA A 1 286 ? 13.707 50.183 6.268 1.00 52.38 286 ALA A C 1
ATOM 2160 O O . ALA A 1 286 ? 13.631 50.308 7.488 1.00 52.38 286 ALA A O 1
ATOM 2161 N N . ALA A 1 287 ? 14.513 50.944 5.523 1.00 46.03 287 ALA A N 1
ATOM 2162 C CA . ALA A 1 287 ? 15.135 52.167 6.023 1.00 46.03 287 ALA A CA 1
ATOM 2163 C C . ALA A 1 287 ? 14.225 53.361 5.658 1.00 46.03 287 ALA A C 1
ATOM 2165 O O . ALA A 1 287 ? 13.749 53.381 4.521 1.00 46.03 287 ALA A O 1
ATOM 2166 N N . PRO A 1 288 ? 13.931 54.276 6.602 1.00 51.53 288 PRO A N 1
ATOM 2167 C CA . PRO A 1 288 ? 13.001 55.393 6.407 1.00 51.53 288 PRO A CA 1
ATOM 2168 C C . PRO A 1 288 ? 13.474 56.408 5.361 1.00 51.53 288 PRO A C 1
ATOM 2170 O O . PRO A 1 288 ? 14.707 56.585 5.217 1.00 51.53 288 PRO A O 1
#

Secondary structure (DSSP, 8-state):
--TTTTTTHHHHHHHHHHHHHHH--S-----GGGS-HHHHHHHHHHTTEEEEEETTEEEEEEEEEBTT--GGG----HHHHHTSTT-EEEEEE-SS-EEEEEEE--HHHHGGG--EEEE--SPPB----SSB-----TT--EEEEEEEE--TT----EEEEEEEEHHHHTSS-PSPPTT----GGGT---S-EEEEEEGGGS-TT--B----S--HHHHHHHHHHIIIIIS--------PPP--------------------SSHHHHHHHHHHHHHHHHHHHHTS--

pLDDT: mean 77.88, std 20.53, range [29.14, 98.44]

Radius of gyration: 24.95 Å; chains: 1; bounding box: 61×75×73 Å

Organism: Saprolegnia diclina (strain VS20) (NCBI:txid1156394)

Sequence (288 aa):
MNKNVYKDSSDYVRRFQELHARTCNVSYDLAWGDLPTLLQQAVLWDLGLVVANVNGVDTLVQVYPLCSTSMDNLFFSPTTYLSMKDTEALTCSSSLGSYVRQNEASGPNITPAIRCAIDAANVPDAGSSMYAEDALKPTDVPDHRVWMHQAPGTSWVILGIHSIPKKYADTKLKDTPWGECPNEASGQASALTIPCVVYKTRPQTMAVCAPETFSESMHSWLVDFASAGNATTAPKTVVPTTTPTTASLNDESSNDTAIIIGAVAGVVGGLVLAVLLVLVFRRRKAAP